Protein AF-A0A9D1IZV3-F1 (afdb_monomer_lite)

Organism: NCBI:txid2840923

Secondary structure (DSSP, 8-state):
--SSS------S---HHHHHHHHHHHHHHHH----BGGGS--SHHHHHHHHHHHHHHHHHHHHHTT---SSHHHHHHHHHHHHHIIIII-BSS--THHHHS---EEEETTEEEE-TT----TTTHHHHHHHHHHHHHHHHHHHHHHHHHHHHH-HHHHHHHHHHHHHHHHHHHHHHHHHHHHHH-

Sequence (185 aa):
MTELLRCERLGSGIDAGQVEELVKAAISYGAQKPERAWHSGGRWPGLYVLCLLLGGACLVWGLLSEHIGTFSPVLYLLSCIFGAYFVFFAPLRLPDYYDQNRISSFSDGPIRLNLAGLAINNSNWPYMVRAARAWTCAAMALPPLLEQLLSRLSPSLWQSAEPVFFAAAVLSLFVAMYVSGKRHG

Structure (mmCIF, N/CA/C/O backbone):
data_AF-A0A9D1IZV3-F1
#
_entry.id   AF-A0A9D1IZV3-F1
#
loop_
_atom_site.group_PDB
_atom_site.id
_atom_site.type_symbol
_atom_site.label_atom_id
_atom_site.label_alt_id
_atom_site.label_comp_id
_atom_site.label_asym_id
_atom_site.label_entity_id
_atom_site.label_seq_id
_atom_site.pdbx_PDB_ins_code
_atom_site.Cartn_x
_atom_site.Cartn_y
_atom_site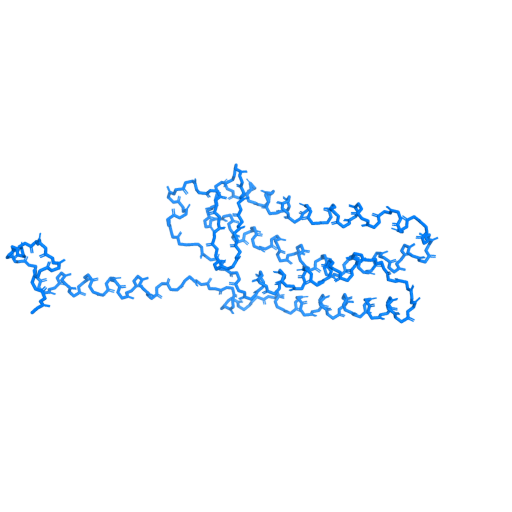.Cartn_z
_atom_site.occupancy
_atom_site.B_iso_or_equiv
_atom_site.auth_seq_id
_atom_site.auth_comp_id
_atom_site.auth_asym_id
_atom_site.auth_atom_id
_atom_site.pdbx_PDB_model_num
ATOM 1 N N . MET A 1 1 ? -15.671 -34.263 42.431 1.00 43.66 1 MET A N 1
ATOM 2 C CA . MET A 1 1 ? -14.337 -33.701 42.114 1.00 43.66 1 MET A CA 1
ATOM 3 C C . MET A 1 1 ? -14.499 -32.409 41.302 1.00 43.66 1 MET A C 1
ATOM 5 O O . MET A 1 1 ? -14.001 -32.295 40.195 1.00 43.66 1 MET A O 1
ATOM 9 N N . THR A 1 2 ? -15.254 -31.448 41.836 1.00 45.91 2 THR A N 1
ATOM 10 C CA . THR A 1 2 ? -15.572 -30.156 41.186 1.00 45.91 2 THR A CA 1
ATOM 11 C C . THR A 1 2 ? -15.626 -29.004 42.199 1.00 45.91 2 THR A C 1
ATOM 13 O O . THR A 1 2 ? -15.665 -27.847 41.801 1.00 45.91 2 THR A O 1
ATOM 16 N N . GLU A 1 3 ? -15.549 -29.301 43.501 1.00 50.69 3 GLU A N 1
ATOM 17 C CA . GLU A 1 3 ? -15.596 -28.314 44.590 1.00 50.69 3 GLU A CA 1
ATOM 18 C C . GLU A 1 3 ? -14.230 -27.687 44.920 1.00 50.69 3 GLU A C 1
ATOM 20 O O . GLU A 1 3 ? -14.175 -26.619 45.512 1.00 50.69 3 GLU A O 1
ATOM 25 N N . LEU A 1 4 ? -13.115 -28.297 44.500 1.00 44.22 4 LEU A N 1
ATOM 26 C CA . LEU A 1 4 ? -11.760 -27.826 44.836 1.00 44.22 4 LEU A CA 1
ATOM 27 C C . LEU A 1 4 ? -11.189 -26.764 43.878 1.00 44.22 4 LEU A C 1
ATOM 29 O O . LEU A 1 4 ? -10.121 -26.227 44.147 1.00 44.22 4 LEU A O 1
ATOM 33 N N . LEU A 1 5 ? -11.866 -26.454 42.765 1.00 50.41 5 LEU A N 1
ATOM 34 C CA . LEU A 1 5 ? -11.380 -25.470 41.779 1.00 50.41 5 LEU A CA 1
ATOM 35 C C . LEU A 1 5 ? -11.969 -24.064 41.951 1.00 50.41 5 LEU A C 1
ATOM 37 O O . LEU A 1 5 ? -11.494 -23.122 41.324 1.00 50.41 5 LEU A O 1
ATOM 41 N N . ARG A 1 6 ? -12.988 -23.899 42.794 1.00 50.34 6 ARG A N 1
ATOM 42 C CA . ARG A 1 6 ? -13.578 -22.598 43.112 1.00 50.34 6 ARG A CA 1
ATOM 43 C C . ARG A 1 6 ? -13.688 -22.489 44.621 1.00 50.34 6 ARG A C 1
ATOM 45 O O . ARG A 1 6 ? -14.708 -22.846 45.196 1.00 50.34 6 ARG A O 1
ATOM 52 N N . CYS A 1 7 ? -12.626 -22.004 45.256 1.00 51.09 7 CYS A N 1
ATOM 53 C CA . CYS A 1 7 ? -12.644 -21.564 46.649 1.00 51.09 7 CYS A CA 1
ATOM 54 C C . CYS A 1 7 ? -13.540 -20.322 46.816 1.00 51.09 7 CYS A C 1
ATOM 56 O O . CYS A 1 7 ? -13.063 -19.261 47.198 1.00 51.09 7 CYS A O 1
ATOM 58 N N . GLU A 1 8 ? -14.831 -20.428 46.505 1.00 51.12 8 GLU A N 1
ATOM 59 C CA . GLU A 1 8 ? -15.801 -19.376 46.769 1.00 51.12 8 GLU A CA 1
ATOM 60 C C . GLU A 1 8 ? -17.157 -19.999 47.099 1.00 51.12 8 GLU A C 1
ATOM 62 O O . GLU A 1 8 ? -17.751 -20.757 46.331 1.00 51.12 8 GLU A O 1
ATOM 67 N N . ARG A 1 9 ? -17.616 -19.709 48.315 1.00 45.69 9 ARG A N 1
ATOM 68 C CA . ARG A 1 9 ? -18.892 -20.158 48.856 1.00 45.69 9 ARG A CA 1
ATOM 69 C C . ARG A 1 9 ? -19.978 -19.363 48.135 1.00 45.69 9 ARG A C 1
ATOM 71 O O . ARG A 1 9 ? -20.116 -18.172 48.393 1.00 45.69 9 ARG A O 1
ATOM 78 N N . LEU A 1 10 ? -20.729 -20.007 47.239 1.00 49.84 10 LEU A N 1
ATOM 79 C CA . LEU A 1 10 ? -21.935 -19.432 46.638 1.00 49.84 10 LEU A CA 1
ATOM 80 C C . LEU A 1 10 ? -22.953 -19.169 47.755 1.00 49.84 10 LEU A C 1
ATOM 82 O O . LEU A 1 10 ? -23.732 -20.037 48.149 1.00 49.84 10 LEU A O 1
ATOM 86 N N . GLY A 1 11 ? -22.874 -17.963 48.313 1.00 39.28 11 GLY A N 1
ATOM 87 C CA . GLY A 1 11 ? -23.881 -17.386 49.180 1.00 39.28 11 GLY A CA 1
ATOM 88 C C . GLY A 1 11 ? -25.149 -17.160 48.370 1.00 39.28 11 GLY A C 1
ATOM 89 O O . GLY A 1 11 ? -25.152 -16.389 47.418 1.00 39.28 11 GLY A O 1
ATOM 90 N N . SER A 1 12 ? -26.181 -17.910 48.743 1.00 45.03 12 SER A N 1
ATOM 91 C CA . SER A 1 12 ? -27.611 -17.621 48.610 1.00 45.03 12 SER A CA 1
ATOM 92 C C . SER A 1 12 ? -28.023 -16.442 47.716 1.00 45.03 12 SER A C 1
ATOM 94 O O . SER A 1 12 ? -27.858 -15.284 48.096 1.00 45.03 12 SER A O 1
ATOM 96 N N . GLY A 1 13 ? -28.737 -16.774 46.634 1.00 47.25 13 GLY A N 1
ATOM 97 C CA . GLY A 1 13 ? -29.735 -15.892 46.027 1.00 47.25 13 GLY A CA 1
ATOM 98 C C . GLY A 1 13 ? -29.289 -15.159 44.769 1.00 47.25 13 GLY A C 1
ATOM 99 O O . GLY A 1 13 ? -29.391 -13.940 44.721 1.00 47.25 13 GLY A O 1
ATOM 100 N N . ILE A 1 14 ? -28.847 -15.880 43.736 1.00 47.84 14 ILE A N 1
ATOM 101 C CA . ILE A 1 14 ? -28.907 -15.322 42.381 1.00 47.84 14 ILE A CA 1
ATOM 102 C C . ILE A 1 14 ? -30.262 -15.732 41.808 1.00 47.84 14 ILE A C 1
ATOM 104 O O . ILE A 1 14 ? -30.531 -16.921 41.632 1.00 47.84 14 ILE A O 1
ATOM 108 N N . ASP A 1 15 ? -31.132 -14.743 41.610 1.00 56.47 15 ASP A N 1
ATOM 109 C CA . ASP A 1 15 ? -32.451 -14.912 41.010 1.00 56.47 15 ASP A CA 1
ATOM 110 C C . ASP A 1 15 ? -32.311 -15.554 39.623 1.00 56.47 15 ASP A C 1
ATOM 112 O O . ASP A 1 15 ? -31.440 -15.172 38.835 1.00 56.47 15 ASP A O 1
ATOM 116 N N . ALA A 1 16 ? -33.144 -16.552 39.324 1.00 61.53 16 ALA A N 1
ATOM 117 C CA . ALA A 1 16 ? -33.056 -17.296 38.067 1.00 61.53 16 ALA A CA 1
ATOM 118 C C . ALA A 1 16 ? -33.175 -16.359 36.850 1.00 61.53 16 ALA A C 1
ATOM 120 O O . ALA A 1 16 ? -32.505 -16.587 35.843 1.00 61.53 16 ALA A O 1
ATOM 121 N N . GLY A 1 17 ? -33.931 -15.260 36.985 1.00 62.50 17 GLY A N 1
ATOM 122 C CA . GLY A 1 17 ? -34.037 -14.210 35.975 1.00 62.50 17 GLY A CA 1
ATOM 123 C C . GLY A 1 17 ? -32.721 -13.473 35.719 1.00 62.50 17 GLY A C 1
ATOM 124 O O . GLY A 1 17 ? -32.369 -13.242 34.565 1.00 62.50 17 GLY A O 1
ATOM 125 N N . GLN A 1 18 ? -31.931 -13.183 36.758 1.00 63.41 18 GLN A N 1
ATOM 126 C CA . GLN A 1 18 ? -30.621 -12.539 36.600 1.00 63.41 18 GLN A CA 1
ATOM 127 C C . GLN A 1 18 ? -29.587 -13.460 35.949 1.00 63.41 18 GLN A C 1
ATOM 129 O O . GLN A 1 18 ? -28.777 -12.999 35.146 1.00 63.41 18 GLN A O 1
ATOM 134 N N . VAL A 1 19 ? -29.612 -14.764 36.254 1.00 66.69 19 VAL A N 1
ATOM 135 C CA . VAL A 1 19 ? -28.747 -15.741 35.570 1.00 66.69 19 VAL A CA 1
ATOM 136 C C . VAL A 1 19 ? -29.131 -15.842 34.097 1.00 66.69 19 VAL A C 1
ATOM 138 O O . VAL A 1 19 ? -28.254 -15.892 33.240 1.00 66.69 19 VAL A O 1
ATOM 141 N N . GLU A 1 20 ? -30.424 -15.837 33.786 1.00 69.06 20 GLU A N 1
ATOM 142 C CA . GLU A 1 20 ? -30.912 -15.934 32.413 1.00 69.06 20 GLU A CA 1
ATOM 143 C C . GLU A 1 20 ? -30.625 -14.660 31.604 1.00 69.06 20 GLU A C 1
ATOM 145 O O . GLU A 1 20 ? -30.242 -14.753 30.436 1.00 69.06 20 GLU A O 1
ATOM 150 N N . GLU A 1 21 ? -30.703 -13.480 32.227 1.00 71.31 21 GLU A N 1
ATOM 151 C CA . GLU A 1 21 ? -30.248 -12.217 31.638 1.00 71.31 21 GLU A CA 1
ATOM 152 C C . GLU A 1 21 ? -28.734 -12.183 31.439 1.00 71.31 21 GLU A C 1
ATOM 154 O O . GLU A 1 21 ? -28.285 -11.778 30.372 1.00 71.31 21 GLU A O 1
ATOM 159 N N . LEU A 1 22 ? -27.937 -12.656 32.402 1.00 67.25 22 LEU A N 1
ATOM 160 C CA . LEU A 1 22 ? -26.479 -12.742 32.269 1.00 67.25 22 LEU A CA 1
ATOM 161 C C . LEU A 1 22 ? -26.058 -13.748 31.198 1.00 67.25 22 LEU A C 1
ATOM 163 O O . LEU A 1 22 ? -25.118 -13.489 30.452 1.00 67.25 22 LEU A O 1
ATOM 167 N N . VAL A 1 23 ? -26.760 -14.875 31.078 1.00 69.31 23 VAL A N 1
ATOM 168 C CA . VAL A 1 23 ? -26.527 -15.868 30.025 1.00 69.31 23 VAL A CA 1
ATOM 169 C C . VAL A 1 23 ? -26.967 -15.314 28.672 1.00 69.31 23 VAL A C 1
ATOM 171 O O . VAL A 1 23 ? -26.206 -15.413 27.714 1.00 69.31 23 VAL A O 1
ATOM 174 N N . LYS A 1 24 ? -28.127 -14.650 28.571 1.00 68.62 24 LYS A N 1
ATOM 175 C CA . LYS A 1 24 ? -28.545 -13.953 27.341 1.00 68.62 24 LYS A CA 1
ATOM 176 C C . LYS A 1 24 ? -27.587 -12.835 26.960 1.00 68.62 24 LYS A C 1
ATOM 178 O O . LYS A 1 24 ? -27.292 -12.699 25.779 1.00 68.62 24 LYS A O 1
ATOM 183 N N . ALA A 1 25 ? -27.096 -12.070 27.929 1.00 64.31 25 ALA A N 1
ATOM 184 C CA . ALA A 1 25 ? -26.110 -11.021 27.725 1.00 64.31 25 ALA A CA 1
ATOM 185 C C . ALA A 1 25 ? -24.772 -11.617 27.285 1.00 64.31 25 ALA A C 1
ATOM 187 O O . ALA A 1 25 ? -24.205 -11.149 26.315 1.00 64.31 25 ALA A O 1
ATOM 188 N N . ALA A 1 26 ? -24.289 -12.696 27.903 1.00 64.94 26 ALA A N 1
ATOM 189 C CA . ALA A 1 26 ? -23.054 -13.365 27.494 1.00 64.94 26 ALA A CA 1
ATOM 190 C C . ALA A 1 26 ? -23.170 -14.005 26.099 1.00 64.94 26 ALA A C 1
ATOM 192 O O . ALA A 1 26 ? -22.235 -13.933 25.301 1.00 64.94 26 ALA A O 1
ATOM 193 N N . ILE A 1 27 ? -24.330 -14.585 25.772 1.00 64.44 27 ILE A N 1
ATOM 194 C CA . ILE A 1 27 ? -24.621 -15.142 24.446 1.00 64.44 27 ILE A CA 1
ATOM 195 C C . ILE A 1 27 ? -24.741 -14.022 23.404 1.00 64.44 27 ILE A C 1
ATOM 197 O O . ILE A 1 27 ? -24.204 -14.163 22.308 1.00 64.44 27 ILE A O 1
ATOM 201 N N . SER A 1 28 ? -25.389 -12.898 23.725 1.00 56.31 28 SER A N 1
ATOM 202 C CA . SER A 1 28 ? -25.525 -11.758 22.809 1.00 56.31 28 SER A CA 1
ATOM 203 C C . SER A 1 28 ? -24.202 -11.012 22.613 1.00 56.31 28 SER A C 1
ATOM 205 O O . SER A 1 28 ? -23.884 -10.627 21.489 1.00 56.31 28 SER A O 1
ATOM 207 N N . TYR A 1 29 ? -23.378 -10.910 23.657 1.00 49.97 29 TYR A N 1
ATOM 208 C CA . TYR A 1 29 ? -22.023 -10.359 23.598 1.00 49.97 29 TYR A CA 1
ATOM 209 C C . TYR A 1 29 ? -21.088 -11.262 22.781 1.00 49.97 29 TYR A C 1
ATOM 211 O O . TYR A 1 29 ? -20.304 -10.777 21.971 1.00 49.97 29 TYR A O 1
ATOM 219 N N . GLY A 1 30 ? -21.231 -12.589 22.902 1.00 48.72 30 GLY A N 1
ATOM 220 C CA . GLY A 1 30 ? -20.567 -13.557 22.021 1.00 48.72 30 GLY A CA 1
ATOM 221 C C . GLY A 1 30 ? -21.085 -13.540 20.574 1.00 48.72 30 GLY A C 1
ATOM 222 O O . GLY A 1 30 ? -20.377 -13.966 19.658 1.00 48.72 30 GLY A O 1
ATOM 223 N N . ALA A 1 31 ? -22.301 -13.030 20.351 1.00 44.84 31 ALA A N 1
ATOM 224 C CA . ALA A 1 31 ? -22.939 -12.920 19.040 1.00 44.84 31 ALA A CA 1
ATOM 225 C C . ALA A 1 31 ? -22.676 -11.584 18.325 1.00 44.84 31 ALA A C 1
ATOM 227 O O . ALA A 1 31 ? -22.910 -11.504 17.116 1.00 44.84 31 ALA A O 1
ATOM 228 N N . GLN A 1 32 ? -22.129 -10.568 19.004 1.00 42.00 32 GLN A N 1
ATOM 229 C CA . GLN A 1 32 ? -21.561 -9.375 18.365 1.00 42.00 32 GLN A CA 1
ATOM 230 C C . GLN A 1 32 ? -20.237 -9.733 17.677 1.00 42.00 32 GLN A C 1
ATOM 232 O O . GLN A 1 32 ? -19.145 -9.300 18.041 1.00 42.00 32 GLN A O 1
ATOM 237 N N . LYS A 1 33 ? -20.332 -10.552 16.627 1.00 45.97 33 LYS A N 1
ATOM 238 C CA . LYS A 1 33 ? -19.263 -10.673 15.644 1.00 45.97 33 LYS A CA 1
ATOM 239 C C . LYS A 1 33 ? -19.085 -9.286 15.023 1.00 45.97 33 LYS A C 1
ATOM 241 O O . LYS A 1 33 ? -20.059 -8.768 14.474 1.00 45.97 33 LYS A O 1
ATOM 246 N N . PRO A 1 34 ? -17.889 -8.675 15.103 1.00 51.62 34 PRO A N 1
ATOM 247 C CA . PRO A 1 34 ? -17.652 -7.386 14.471 1.00 51.62 34 PRO A CA 1
ATOM 248 C C . PRO A 1 34 ? -18.017 -7.515 12.993 1.00 51.62 34 PRO A C 1
ATOM 250 O O . PRO A 1 34 ? -17.623 -8.492 12.352 1.00 51.62 34 PRO A O 1
ATOM 253 N N . GLU A 1 35 ? -18.808 -6.577 12.466 1.00 49.62 35 GLU A N 1
ATOM 254 C CA . GLU A 1 35 ? -19.155 -6.536 11.046 1.00 49.62 35 GLU A CA 1
ATOM 255 C C . GLU A 1 35 ? -17.858 -6.520 10.228 1.00 49.62 35 GLU A C 1
ATOM 257 O O . GLU A 1 35 ? -17.126 -5.527 10.147 1.00 49.62 35 GLU A O 1
ATOM 262 N N . ARG A 1 36 ? -17.522 -7.684 9.672 1.00 53.69 36 ARG A N 1
ATOM 263 C CA . ARG A 1 36 ? -16.357 -7.863 8.812 1.00 53.69 36 ARG A CA 1
ATOM 264 C C . ARG A 1 36 ? -16.668 -7.264 7.448 1.00 53.69 36 ARG A C 1
ATOM 266 O O . ARG A 1 36 ? -17.800 -7.357 6.971 1.00 53.69 36 ARG A O 1
ATOM 273 N N . ALA A 1 37 ? -15.647 -6.696 6.803 1.00 54.28 37 ALA A N 1
ATOM 274 C CA . ALA A 1 37 ? -15.750 -6.037 5.500 1.00 54.28 37 ALA A CA 1
ATOM 275 C C . ALA A 1 37 ? -16.531 -6.807 4.431 1.00 54.28 37 ALA A C 1
ATOM 277 O O . ALA A 1 37 ? -17.197 -6.185 3.602 1.00 54.28 37 ALA A O 1
ATOM 278 N N . TRP A 1 38 ? -16.486 -8.138 4.499 1.00 39.69 38 TRP A N 1
ATOM 279 C CA . TRP A 1 38 ? -17.213 -9.061 3.637 1.00 39.69 38 TRP A CA 1
ATOM 280 C C . TRP A 1 38 ? -18.728 -8.801 3.542 1.00 39.69 38 TRP A C 1
ATOM 282 O O . TRP A 1 38 ? -19.304 -8.978 2.473 1.00 39.69 38 TRP A O 1
ATOM 292 N N . HIS A 1 39 ? -19.385 -8.356 4.620 1.00 45.88 39 HIS A N 1
ATOM 293 C CA . HIS A 1 39 ? -20.843 -8.157 4.630 1.00 45.88 39 HIS A CA 1
ATOM 294 C C . HIS A 1 39 ? -21.296 -6.809 4.058 1.00 45.88 39 HIS A C 1
ATOM 296 O O . HIS A 1 39 ? -22.471 -6.641 3.735 1.00 45.88 39 HIS A O 1
ATOM 302 N N . SER A 1 40 ? -20.379 -5.856 3.877 1.00 47.62 40 SER A N 1
ATOM 303 C CA . SER A 1 40 ? -20.690 -4.612 3.179 1.00 47.62 40 SER A CA 1
ATOM 304 C C . SER A 1 40 ? -20.506 -4.841 1.679 1.00 47.62 40 SER A C 1
ATOM 306 O O . SER A 1 40 ? -19.377 -4.999 1.218 1.00 47.62 40 SER A O 1
ATOM 308 N N . GLY A 1 41 ? -21.598 -4.881 0.911 1.00 51.88 41 GLY A N 1
ATOM 309 C CA . GLY A 1 41 ? -21.596 -4.969 -0.557 1.00 51.88 41 GLY A CA 1
ATOM 310 C C . GLY A 1 41 ? -20.948 -3.745 -1.218 1.00 51.88 41 GLY A C 1
ATOM 311 O O . GLY A 1 41 ? -21.617 -2.920 -1.832 1.00 51.88 41 GLY A O 1
ATOM 312 N N . GLY A 1 42 ? -19.642 -3.571 -1.029 1.00 65.38 42 GLY A N 1
ATOM 313 C CA . GLY A 1 42 ? -18.870 -2.432 -1.497 1.00 65.38 42 GLY A CA 1
ATOM 314 C C . GLY A 1 42 ? -18.248 -2.675 -2.868 1.00 65.38 42 GLY A C 1
ATOM 315 O O . GLY A 1 42 ? -17.977 -3.800 -3.259 1.00 65.38 42 GLY A O 1
ATOM 316 N N . ARG A 1 43 ? -17.929 -1.590 -3.579 1.00 79.94 43 ARG A N 1
ATOM 317 C CA . ARG A 1 43 ? -17.225 -1.595 -4.881 1.00 79.94 43 ARG A CA 1
ATOM 318 C C . ARG A 1 43 ? -15.755 -2.061 -4.825 1.00 79.94 43 ARG A C 1
ATOM 320 O O . ARG A 1 43 ? -15.108 -2.207 -5.856 1.00 79.94 43 ARG A O 1
ATOM 327 N N . TRP A 1 44 ? -15.213 -2.259 -3.623 1.00 80.88 44 TRP A N 1
ATOM 328 C CA . TRP A 1 44 ? -13.791 -2.528 -3.386 1.00 80.88 44 TRP A CA 1
ATOM 329 C C . TRP A 1 44 ? -13.296 -3.891 -3.887 1.00 80.88 44 TRP A C 1
ATOM 331 O O . TRP A 1 44 ? -12.227 -3.901 -4.487 1.00 80.88 44 TRP A O 1
ATOM 341 N N . PRO A 1 45 ? -14.024 -5.014 -3.728 1.00 83.31 45 PRO A N 1
ATOM 342 C CA . PRO A 1 45 ? -13.616 -6.296 -4.303 1.00 83.31 45 PRO A CA 1
ATOM 343 C C . PRO A 1 45 ? -13.520 -6.243 -5.829 1.00 83.31 45 PRO A C 1
ATOM 345 O O . PRO A 1 45 ? -12.550 -6.734 -6.394 1.00 83.31 45 PRO A O 1
ATOM 348 N N . GLY A 1 46 ? -14.472 -5.580 -6.496 1.00 84.75 46 GLY A N 1
ATOM 349 C CA . GLY A 1 46 ? -14.434 -5.391 -7.949 1.00 84.75 46 GLY A CA 1
ATOM 350 C C . GLY A 1 46 ? -13.231 -4.559 -8.402 1.00 84.75 46 GLY A C 1
ATOM 351 O O . GLY A 1 46 ? -12.511 -4.963 -9.311 1.00 84.75 46 GLY A O 1
ATOM 352 N N . LEU A 1 47 ? -12.965 -3.433 -7.726 1.00 86.19 47 LEU A N 1
ATOM 353 C CA . LEU A 1 47 ? -11.777 -2.609 -7.989 1.00 86.19 47 LEU A CA 1
ATOM 354 C C . LEU A 1 47 ? -10.474 -3.368 -7.722 1.00 86.19 47 LEU A C 1
ATOM 356 O O . LEU A 1 47 ? -9.538 -3.262 -8.506 1.00 86.19 47 LEU A O 1
ATOM 360 N N . TYR A 1 48 ? -10.421 -4.158 -6.650 1.00 88.00 48 TYR A N 1
ATOM 361 C CA . TYR A 1 48 ? -9.260 -4.973 -6.318 1.00 88.00 48 TYR A CA 1
ATOM 362 C C . TYR A 1 48 ? -8.973 -6.007 -7.408 1.00 88.00 48 TYR A C 1
ATOM 364 O O . TYR A 1 48 ? -7.844 -6.077 -7.877 1.00 88.00 48 TYR A O 1
ATOM 372 N N . VAL A 1 49 ? -9.986 -6.750 -7.871 1.00 88.75 49 VAL A N 1
ATOM 373 C CA . VAL A 1 49 ? -9.826 -7.715 -8.973 1.00 88.75 49 VAL A CA 1
ATOM 374 C C . VAL A 1 49 ? -9.378 -7.013 -10.256 1.00 88.75 49 VAL A C 1
ATOM 376 O O . VAL A 1 49 ? -8.473 -7.498 -10.930 1.00 88.75 49 VAL A O 1
ATOM 379 N N . LEU A 1 50 ? -9.943 -5.845 -10.573 1.00 91.31 50 LEU A N 1
ATOM 380 C CA . LEU A 1 50 ? -9.518 -5.061 -11.734 1.00 91.31 50 LEU A CA 1
ATOM 381 C C . LEU A 1 50 ? -8.041 -4.646 -11.631 1.00 91.31 50 LEU A C 1
ATOM 383 O O . LEU A 1 50 ? -7.275 -4.868 -12.566 1.00 91.31 50 LEU A O 1
ATOM 387 N N . CYS A 1 51 ? -7.621 -4.085 -10.495 1.00 90.31 51 CYS A N 1
ATOM 388 C CA . CYS A 1 51 ? -6.228 -3.704 -10.262 1.00 90.31 51 CYS A CA 1
ATOM 389 C C . CYS A 1 51 ? -5.290 -4.920 -10.257 1.00 90.31 51 CYS A C 1
ATOM 391 O O . CYS A 1 51 ? -4.157 -4.809 -10.723 1.00 90.31 51 CYS A O 1
ATOM 393 N N . LEU A 1 52 ? -5.753 -6.072 -9.760 1.00 91.19 52 LEU A N 1
ATOM 394 C CA . LEU A 1 52 ? -4.991 -7.319 -9.725 1.00 91.19 52 LEU A CA 1
ATOM 395 C C . LEU A 1 52 ? -4.691 -7.777 -11.151 1.00 91.19 52 LEU A C 1
ATOM 397 O O . LEU A 1 52 ? -3.532 -8.021 -11.480 1.00 91.19 52 LEU A O 1
ATOM 401 N N . LEU A 1 53 ? -5.715 -7.821 -12.006 1.00 92.50 53 LEU A N 1
ATOM 402 C CA . LEU A 1 53 ? -5.572 -8.199 -13.411 1.00 92.50 53 LEU A CA 1
ATOM 403 C C . LEU A 1 53 ? -4.697 -7.206 -14.180 1.00 92.50 53 LEU A C 1
ATOM 405 O O . LEU A 1 53 ? -3.821 -7.632 -14.925 1.00 92.50 53 LEU A O 1
ATOM 409 N N . LEU A 1 54 ? -4.885 -5.898 -13.976 1.00 91.94 54 LEU A N 1
ATOM 410 C CA . LEU A 1 54 ? -4.087 -4.866 -14.646 1.00 91.94 54 LEU A CA 1
ATOM 411 C C . LEU A 1 54 ? -2.606 -4.935 -14.254 1.00 91.94 54 LEU A C 1
ATOM 413 O O . LEU A 1 54 ? -1.742 -4.983 -15.128 1.00 91.94 54 LEU A O 1
ATOM 417 N N . GLY A 1 55 ? -2.305 -4.970 -12.954 1.00 88.75 55 GLY A N 1
ATOM 418 C CA . GLY A 1 55 ? -0.926 -5.064 -12.476 1.00 88.75 55 GLY A CA 1
ATOM 419 C C . GLY A 1 55 ? -0.272 -6.396 -12.844 1.00 88.75 55 GLY A C 1
ATOM 420 O O . GLY A 1 55 ? 0.881 -6.420 -13.267 1.00 88.75 55 GLY A O 1
ATOM 421 N N . GLY A 1 56 ? -1.035 -7.491 -12.778 1.00 89.06 56 GLY A N 1
ATOM 422 C CA . GLY A 1 56 ? -0.576 -8.822 -13.171 1.00 89.06 56 GLY A CA 1
ATOM 423 C C . GLY A 1 56 ? -0.258 -8.898 -14.662 1.00 89.06 56 GLY A C 1
ATOM 424 O O . GLY A 1 56 ? 0.804 -9.386 -15.035 1.00 89.06 56 GLY A O 1
ATOM 425 N N . ALA A 1 57 ? -1.117 -8.340 -15.517 1.00 90.50 57 ALA A N 1
ATOM 426 C CA . ALA A 1 57 ? -0.859 -8.248 -16.951 1.00 90.50 57 ALA A CA 1
ATOM 427 C C . ALA A 1 57 ? 0.401 -7.420 -17.252 1.00 90.50 57 ALA A C 1
ATOM 429 O O . ALA A 1 57 ? 1.208 -7.824 -18.086 1.00 90.50 57 ALA A O 1
ATOM 430 N N . CYS A 1 58 ? 0.613 -6.305 -16.542 1.00 88.81 58 CYS A N 1
ATOM 431 C CA . CYS A 1 58 ? 1.818 -5.486 -16.700 1.00 88.81 58 CYS A CA 1
ATOM 432 C C . CYS A 1 58 ? 3.091 -6.224 -16.265 1.00 88.81 58 CYS A C 1
ATOM 434 O O . CYS A 1 58 ? 4.118 -6.101 -16.934 1.00 88.81 58 CYS A O 1
ATOM 436 N N . LEU A 1 59 ? 3.028 -7.014 -15.189 1.00 88.38 59 LEU A N 1
ATOM 437 C CA . LEU A 1 59 ? 4.145 -7.855 -14.759 1.00 88.38 59 LEU A CA 1
ATOM 438 C C . LEU A 1 59 ? 4.441 -8.978 -15.748 1.00 88.38 59 LEU A C 1
ATOM 440 O O . LEU A 1 59 ? 5.598 -9.178 -16.099 1.00 88.38 59 LEU A O 1
ATOM 444 N N . VAL A 1 60 ? 3.416 -9.686 -16.230 1.00 89.56 60 VAL A N 1
ATOM 445 C CA . VAL A 1 60 ? 3.579 -10.738 -17.248 1.00 89.56 60 VAL A CA 1
ATOM 446 C C . VAL A 1 60 ? 4.188 -10.153 -18.518 1.00 89.56 60 VAL A C 1
ATOM 448 O O . VAL A 1 60 ? 5.112 -10.731 -19.081 1.00 89.56 60 VAL A O 1
ATOM 451 N N . TRP A 1 61 ? 3.734 -8.972 -18.938 1.00 87.81 61 TRP A N 1
ATOM 452 C CA . TRP A 1 61 ? 4.330 -8.270 -20.069 1.00 87.81 61 TRP A CA 1
ATOM 453 C C . TRP A 1 61 ? 5.803 -7.911 -19.822 1.00 87.81 61 TRP A C 1
ATOM 455 O O . TRP A 1 61 ? 6.634 -8.062 -20.715 1.00 87.81 61 TRP A O 1
ATOM 465 N N . GLY A 1 62 ? 6.140 -7.458 -18.611 1.00 85.69 62 GLY A N 1
ATOM 466 C CA . GLY A 1 62 ? 7.514 -7.128 -18.212 1.00 85.69 62 GLY A CA 1
ATOM 467 C C . GLY A 1 62 ? 8.426 -8.349 -18.197 1.00 85.69 62 GLY A C 1
ATOM 468 O O . GLY A 1 62 ? 9.544 -8.273 -18.696 1.00 85.69 62 GLY A O 1
ATOM 469 N N . LEU A 1 63 ? 7.913 -9.486 -17.719 1.00 86.06 63 LEU A N 1
ATOM 470 C CA . LEU A 1 63 ? 8.585 -10.787 -17.752 1.00 86.06 63 LEU A CA 1
ATOM 471 C C . LEU A 1 63 ? 8.870 -11.240 -19.186 1.00 86.06 63 LEU A C 1
ATOM 473 O O . LEU A 1 63 ? 9.992 -11.632 -19.484 1.00 86.06 63 LEU A O 1
ATOM 477 N N . LEU A 1 64 ? 7.880 -11.153 -20.080 1.00 86.81 64 LEU A N 1
ATOM 478 C CA . LEU A 1 64 ? 8.041 -11.521 -21.492 1.00 86.81 64 LEU A CA 1
ATOM 479 C C . LEU A 1 64 ? 8.999 -10.592 -22.247 1.00 86.81 64 LEU A C 1
ATOM 481 O O . LEU A 1 64 ? 9.619 -11.014 -23.217 1.00 86.81 64 LEU A O 1
ATOM 485 N N . SER A 1 65 ? 9.099 -9.334 -21.818 1.00 82.94 65 SER A N 1
ATOM 486 C CA . SER A 1 65 ? 9.970 -8.327 -22.433 1.00 82.94 65 SER A CA 1
ATOM 487 C C . SER A 1 65 ? 11.361 -8.257 -21.789 1.00 82.94 65 SER A C 1
ATOM 489 O O . SER A 1 65 ? 12.126 -7.371 -22.145 1.00 82.94 65 SER A O 1
ATOM 491 N N . GLU A 1 66 ? 11.668 -9.122 -20.811 1.00 78.75 66 GLU A N 1
ATOM 492 C CA . GLU A 1 66 ? 12.908 -9.103 -20.006 1.00 78.75 66 GLU A CA 1
ATOM 493 C C . GLU A 1 66 ? 13.211 -7.747 -19.327 1.00 78.75 66 GLU A C 1
ATOM 495 O O . GLU A 1 66 ? 14.341 -7.431 -18.957 1.00 78.75 66 GLU A O 1
ATOM 500 N N . HIS A 1 67 ? 12.176 -6.935 -19.116 1.00 74.00 67 HIS A N 1
ATOM 501 C CA . HIS A 1 67 ? 12.252 -5.603 -18.518 1.00 74.00 67 HIS A CA 1
ATOM 502 C C . HIS A 1 67 ? 11.505 -5.576 -17.187 1.00 74.00 67 HIS A C 1
ATOM 504 O O . HIS A 1 67 ? 10.623 -4.746 -16.968 1.00 74.00 67 HIS A O 1
ATOM 510 N N . ILE A 1 68 ? 11.838 -6.521 -16.308 1.00 79.62 68 ILE A N 1
ATOM 511 C CA . ILE A 1 68 ? 11.292 -6.588 -14.956 1.00 79.62 68 ILE A CA 1
ATOM 512 C C . ILE A 1 68 ? 12.360 -6.215 -13.929 1.00 79.62 68 ILE A C 1
ATOM 514 O O . ILE A 1 68 ? 13.472 -6.741 -13.933 1.00 79.62 68 ILE A O 1
ATOM 518 N N . GLY A 1 69 ? 12.013 -5.284 -13.055 1.00 80.06 69 GLY A N 1
ATOM 519 C CA . GLY A 1 69 ? 12.804 -4.887 -11.907 1.00 80.06 69 GLY A CA 1
ATOM 520 C C . GLY A 1 69 ? 12.793 -5.955 -10.822 1.00 80.06 69 GLY A C 1
ATOM 521 O O . GLY A 1 69 ? 11.917 -6.822 -10.755 1.00 80.06 69 GLY A O 1
ATOM 522 N N . THR A 1 70 ? 13.791 -5.900 -9.949 1.00 86.25 70 THR A N 1
ATOM 523 C CA . THR A 1 70 ? 13.995 -6.919 -8.910 1.00 86.25 70 THR A CA 1
ATOM 524 C C . THR A 1 70 ? 12.924 -6.848 -7.814 1.00 86.25 70 THR A C 1
ATOM 526 O O . THR A 1 70 ? 12.476 -7.869 -7.293 1.00 86.25 70 THR A O 1
ATOM 529 N N . PHE A 1 71 ? 12.488 -5.640 -7.462 1.00 86.56 71 PHE A N 1
ATOM 530 C CA . PHE A 1 71 ? 11.539 -5.350 -6.387 1.00 86.56 71 PHE A CA 1
ATOM 531 C C . PHE A 1 71 ? 10.097 -5.199 -6.875 1.00 86.56 71 PHE A C 1
ATOM 533 O O . PHE A 1 71 ? 9.171 -5.340 -6.074 1.00 86.56 71 PHE A O 1
ATOM 540 N N . SER A 1 72 ? 9.884 -4.959 -8.168 1.00 86.00 72 SER A N 1
ATOM 541 C CA . SER A 1 72 ? 8.550 -4.883 -8.780 1.00 86.00 72 SER A CA 1
ATOM 542 C C . SER A 1 72 ? 7.631 -6.085 -8.470 1.00 86.00 72 SER A C 1
ATOM 544 O O . SER A 1 72 ? 6.543 -5.874 -7.913 1.00 86.00 72 SER A O 1
ATOM 546 N N . PRO A 1 73 ? 8.040 -7.357 -8.691 1.00 88.00 73 PRO A N 1
ATOM 547 C CA . PRO A 1 73 ? 7.199 -8.510 -8.357 1.00 88.00 73 PRO A CA 1
ATOM 548 C C . PRO A 1 73 ? 6.972 -8.650 -6.846 1.00 88.00 73 PRO A C 1
ATOM 550 O O . PRO A 1 73 ? 5.896 -9.072 -6.417 1.00 88.00 73 PRO A O 1
ATOM 553 N N . VAL A 1 74 ? 7.952 -8.255 -6.027 1.00 91.00 74 VAL A N 1
ATOM 554 C CA . VAL A 1 74 ? 7.843 -8.278 -4.561 1.00 91.00 74 VAL A CA 1
ATOM 555 C C . VAL A 1 74 ? 6.783 -7.285 -4.093 1.00 91.00 74 VAL A C 1
ATOM 557 O O . VAL A 1 74 ? 5.911 -7.649 -3.305 1.00 91.00 74 VAL A O 1
ATOM 560 N N . LEU A 1 75 ? 6.814 -6.050 -4.600 1.00 89.75 75 LEU A N 1
ATOM 561 C CA . LEU A 1 75 ? 5.839 -5.014 -4.260 1.00 89.75 75 LEU A CA 1
ATOM 562 C C . LEU A 1 75 ? 4.427 -5.407 -4.690 1.00 89.75 75 LEU A C 1
ATOM 564 O O . LEU A 1 75 ? 3.473 -5.187 -3.940 1.00 89.75 75 LEU A O 1
ATOM 568 N N . TYR A 1 76 ? 4.293 -6.015 -5.868 1.00 90.38 76 TYR A N 1
ATOM 569 C CA . TYR A 1 76 ? 3.016 -6.515 -6.363 1.00 90.38 76 TYR A CA 1
ATOM 570 C C . TYR A 1 76 ? 2.467 -7.640 -5.483 1.00 90.38 76 TYR A C 1
ATOM 572 O O . TYR A 1 76 ? 1.317 -7.568 -5.052 1.00 90.38 76 TYR A O 1
ATOM 580 N N . LEU A 1 77 ? 3.286 -8.644 -5.147 1.00 91.25 77 LEU A N 1
ATOM 581 C CA . LEU A 1 77 ? 2.873 -9.743 -4.273 1.00 91.25 77 LEU A CA 1
ATOM 582 C C . LEU A 1 77 ? 2.472 -9.225 -2.885 1.00 91.25 77 LEU A C 1
ATOM 584 O O . LEU A 1 77 ? 1.430 -9.610 -2.352 1.00 91.25 77 LEU A O 1
ATOM 588 N N . LEU A 1 78 ? 3.263 -8.307 -2.326 1.00 90.19 78 LEU A N 1
ATOM 589 C CA . LEU A 1 78 ? 2.977 -7.656 -1.052 1.00 90.19 78 LEU A CA 1
ATOM 590 C C . LEU A 1 78 ? 1.628 -6.926 -1.107 1.00 90.19 78 LEU A C 1
ATOM 592 O O . LEU A 1 78 ? 0.771 -7.128 -0.247 1.00 90.19 78 LEU A O 1
ATOM 596 N N . SER A 1 79 ? 1.405 -6.138 -2.160 1.00 89.06 79 SER A N 1
ATOM 597 C CA . SER A 1 79 ? 0.155 -5.406 -2.395 1.00 89.06 79 SER A CA 1
ATOM 598 C C . SER A 1 79 ? -1.034 -6.342 -2.604 1.00 89.06 79 SER A C 1
ATOM 600 O O . SER A 1 79 ? -2.129 -6.046 -2.131 1.00 89.06 79 SER A O 1
ATOM 602 N N . CYS A 1 80 ? -0.828 -7.498 -3.238 1.00 89.88 80 CYS A N 1
ATOM 603 C CA . CYS A 1 80 ? -1.841 -8.533 -3.392 1.00 89.88 80 CYS A CA 1
ATOM 604 C C . CYS A 1 80 ? -2.249 -9.106 -2.028 1.00 89.88 80 CYS A C 1
ATOM 606 O O . CYS A 1 80 ? -3.437 -9.111 -1.710 1.00 89.88 80 CYS A O 1
ATOM 608 N N . ILE A 1 81 ? -1.285 -9.530 -1.203 1.00 88.44 81 ILE A N 1
ATOM 609 C CA . ILE A 1 81 ? -1.540 -10.127 0.118 1.00 88.44 81 ILE A CA 1
ATOM 610 C C . ILE A 1 81 ? -2.207 -9.112 1.055 1.00 88.44 81 ILE A C 1
ATOM 612 O O . ILE A 1 81 ? -3.269 -9.389 1.619 1.00 88.44 81 ILE A O 1
ATOM 616 N N . PHE A 1 82 ? -1.628 -7.914 1.195 1.00 85.69 82 PHE A N 1
ATOM 617 C CA . PHE A 1 82 ? -2.207 -6.868 2.042 1.00 85.69 82 PHE A CA 1
ATOM 618 C C . PHE A 1 82 ? -3.544 -6.368 1.495 1.00 85.69 82 PHE A C 1
ATOM 620 O O . PHE A 1 82 ? -4.477 -6.158 2.266 1.00 85.69 82 PHE A O 1
ATOM 627 N N . GLY A 1 83 ? -3.679 -6.208 0.179 1.00 86.00 83 GLY A N 1
ATOM 628 C CA . GLY A 1 83 ? -4.931 -5.798 -0.450 1.00 86.00 83 GLY A CA 1
ATOM 629 C C . GLY A 1 83 ? -6.045 -6.815 -0.218 1.00 86.00 83 GLY A C 1
ATOM 630 O O . GLY A 1 83 ? -7.132 -6.427 0.203 1.00 86.00 83 GLY A O 1
ATOM 631 N N . ALA A 1 84 ? -5.766 -8.114 -0.372 1.00 85.94 84 ALA A N 1
ATOM 632 C CA . ALA A 1 84 ? -6.721 -9.174 -0.057 1.00 85.94 84 ALA A CA 1
ATOM 633 C C . ALA A 1 84 ? -7.148 -9.116 1.416 1.00 85.94 84 ALA A C 1
ATOM 635 O O . ALA A 1 84 ? -8.340 -9.185 1.723 1.00 85.94 84 ALA A O 1
ATOM 636 N N . TYR A 1 85 ? -6.193 -8.909 2.328 1.00 83.25 85 TYR A N 1
ATOM 637 C CA . TYR A 1 85 ? -6.497 -8.726 3.743 1.00 83.25 85 TYR A CA 1
ATOM 638 C C . TYR A 1 85 ? -7.421 -7.521 3.977 1.00 83.25 85 TYR A C 1
ATOM 640 O O . TYR A 1 85 ? -8.490 -7.670 4.565 1.00 83.25 85 TYR A O 1
ATOM 648 N N . PHE A 1 86 ? -7.067 -6.332 3.481 1.00 81.38 86 PHE A N 1
ATOM 649 C CA . PHE A 1 86 ? -7.845 -5.114 3.727 1.00 81.38 86 PHE A CA 1
ATOM 650 C C . PHE A 1 86 ? -9.214 -5.105 3.039 1.00 81.38 86 PHE A C 1
ATOM 652 O O . PHE A 1 86 ? -10.154 -4.481 3.544 1.00 81.38 86 PHE A O 1
ATOM 659 N N . VAL A 1 87 ? -9.345 -5.766 1.890 1.00 79.12 87 VAL A N 1
ATOM 660 C CA . VAL A 1 87 ? -10.592 -5.826 1.120 1.00 79.12 87 VAL A CA 1
ATOM 661 C C . VAL A 1 87 ? -11.546 -6.879 1.684 1.00 79.12 87 VAL A C 1
ATOM 663 O O . VAL A 1 87 ? -12.723 -6.566 1.854 1.00 79.12 87 VAL A O 1
ATOM 666 N N . PHE A 1 88 ? -11.060 -8.081 2.015 1.00 74.44 88 PHE A N 1
ATOM 667 C CA . PHE A 1 88 ? -11.919 -9.206 2.407 1.00 74.44 88 PHE A CA 1
ATOM 668 C C . PHE A 1 88 ? -11.972 -9.461 3.917 1.00 74.44 88 PHE A C 1
ATOM 670 O O . PHE A 1 88 ? -13.046 -9.743 4.449 1.00 74.44 88 PHE A O 1
ATOM 677 N N . PHE A 1 89 ? -10.837 -9.360 4.613 1.00 68.94 89 PHE A N 1
ATOM 678 C CA . PHE A 1 89 ? -10.703 -9.810 6.003 1.00 68.94 89 PHE A CA 1
ATOM 679 C C . PHE A 1 89 ? -10.741 -8.685 7.037 1.00 68.94 89 PHE A C 1
ATOM 681 O O . PHE A 1 89 ? -11.147 -8.941 8.168 1.00 68.94 89 PHE A O 1
ATOM 688 N N . ALA A 1 90 ? -10.364 -7.455 6.671 1.00 68.75 90 ALA A N 1
ATOM 689 C CA . ALA A 1 90 ? -10.266 -6.369 7.638 1.00 68.75 90 ALA A CA 1
ATOM 690 C C . ALA A 1 90 ? -11.613 -6.097 8.342 1.00 68.75 90 ALA A C 1
ATOM 692 O O . ALA A 1 90 ? -12.654 -5.975 7.680 1.00 68.75 90 ALA A O 1
ATOM 693 N N . PRO A 1 91 ? -11.611 -5.966 9.678 1.00 63.44 91 PRO A N 1
ATOM 694 C CA . PRO A 1 91 ? -12.800 -5.630 10.439 1.00 63.44 91 PRO A CA 1
ATOM 695 C C . PRO A 1 91 ? -13.165 -4.187 10.109 1.00 63.44 91 PRO A C 1
ATOM 697 O O . PRO A 1 91 ? -12.291 -3.326 10.063 1.00 63.44 91 PRO A O 1
ATOM 700 N N . LEU A 1 92 ? -14.439 -3.899 9.837 1.00 59.97 92 LEU A N 1
ATOM 701 C CA . LEU A 1 92 ? -14.875 -2.518 9.595 1.00 59.97 92 LEU A CA 1
ATOM 702 C C . LEU A 1 92 ? -15.207 -1.785 10.890 1.00 59.97 92 LEU A C 1
ATOM 704 O O . LEU A 1 92 ? -15.132 -0.559 10.921 1.00 59.97 92 LEU A O 1
ATOM 708 N N . ARG A 1 93 ? -15.547 -2.532 11.941 1.00 53.31 93 ARG A N 1
ATOM 709 C CA . ARG A 1 93 ? -15.909 -2.007 13.252 1.00 53.31 93 ARG A CA 1
ATOM 710 C C . ARG A 1 93 ? -15.002 -2.612 14.317 1.00 53.31 93 ARG A C 1
ATOM 712 O O . ARG A 1 93 ? -14.889 -3.835 14.407 1.00 53.31 93 ARG A O 1
ATOM 719 N N . LEU A 1 94 ? -14.345 -1.751 15.085 1.00 63.41 94 LEU A N 1
ATOM 720 C CA . LEU A 1 94 ? -13.576 -2.154 16.263 1.00 63.41 94 LEU A CA 1
ATOM 721 C C . LEU A 1 94 ? -14.537 -2.412 17.434 1.00 63.41 94 LEU A C 1
ATOM 723 O O . LEU A 1 94 ? -15.606 -1.799 17.468 1.00 63.41 94 LEU A O 1
ATOM 727 N N . PRO A 1 95 ? -14.192 -3.286 18.395 1.00 60.81 95 PRO A N 1
ATOM 728 C CA . PRO A 1 95 ? -14.955 -3.394 19.635 1.00 60.81 95 PRO A CA 1
ATOM 729 C C . PRO A 1 95 ? -14.984 -2.054 20.389 1.00 60.81 95 PRO A C 1
ATOM 731 O O . PRO A 1 95 ? -13.984 -1.333 20.399 1.00 60.81 95 PRO A O 1
ATOM 734 N N . ASP A 1 96 ? -16.092 -1.753 21.073 1.00 61.69 96 ASP A N 1
ATOM 735 C CA . ASP A 1 96 ? -16.358 -0.440 21.693 1.00 61.69 96 ASP A CA 1
ATOM 736 C C . ASP A 1 96 ? -15.312 -0.016 22.758 1.00 61.69 96 ASP A C 1
ATOM 738 O O . ASP A 1 96 ? -15.229 1.155 23.126 1.00 61.69 96 ASP A O 1
ATOM 742 N N . TYR A 1 97 ? -14.450 -0.933 23.229 1.00 58.41 97 TYR A N 1
ATOM 743 C CA . TYR A 1 97 ? -13.348 -0.608 24.146 1.00 58.41 97 TYR A CA 1
ATOM 744 C C . TYR A 1 97 ? -12.284 0.318 23.529 1.00 58.41 97 TYR A C 1
ATOM 746 O O . TYR A 1 97 ? -11.593 1.016 24.276 1.00 58.41 97 TYR A O 1
ATOM 754 N N . TYR A 1 98 ? -12.138 0.325 22.197 1.00 59.03 98 TYR A N 1
ATOM 755 C CA . TYR A 1 98 ? -11.212 1.217 21.486 1.00 59.03 98 TYR A CA 1
ATOM 756 C C . TYR A 1 98 ? -11.660 2.683 21.537 1.00 59.03 98 TYR A C 1
ATOM 758 O O . TYR A 1 98 ? -10.819 3.571 21.509 1.00 59.03 98 TYR A O 1
ATOM 766 N N . ASP A 1 99 ? -12.962 2.946 21.682 1.00 60.97 99 ASP A N 1
ATOM 767 C CA . ASP A 1 99 ? -13.480 4.314 21.809 1.00 60.97 99 ASP A CA 1
ATOM 768 C C . ASP A 1 99 ? -13.285 4.873 23.227 1.00 60.97 99 ASP A C 1
ATOM 770 O O . ASP A 1 99 ? -13.178 6.084 23.419 1.00 60.97 99 ASP A O 1
ATOM 774 N N . GLN A 1 100 ? -13.212 3.993 24.230 1.00 56.38 100 GLN A N 1
ATOM 775 C CA . GLN A 1 100 ? -13.086 4.373 25.641 1.00 56.38 100 GLN A CA 1
ATOM 776 C C . GLN A 1 100 ? -11.626 4.522 26.097 1.00 56.38 100 GLN A C 1
ATOM 778 O O . GLN A 1 100 ? -11.355 5.259 27.043 1.00 56.38 100 GLN A O 1
ATOM 783 N N . ASN A 1 101 ? -10.676 3.856 25.430 1.00 58.59 101 ASN A N 1
ATOM 784 C CA . ASN A 1 101 ? -9.259 3.867 25.796 1.00 58.59 101 ASN A CA 1
ATOM 785 C C . ASN A 1 101 ? -8.378 4.310 24.625 1.00 58.59 101 ASN A C 1
ATOM 787 O O . ASN A 1 101 ? -8.491 3.792 23.519 1.00 58.59 101 ASN A O 1
ATOM 791 N N . ARG A 1 102 ? -7.419 5.213 24.881 1.00 58.28 102 ARG A N 1
ATOM 792 C CA . ARG A 1 102 ? -6.441 5.667 23.874 1.00 58.28 102 ARG A CA 1
ATOM 793 C C . ARG A 1 102 ? -5.416 4.575 23.567 1.00 58.28 102 ARG A C 1
ATOM 795 O O . ARG A 1 102 ? -4.304 4.588 24.091 1.00 58.28 102 ARG A O 1
ATOM 802 N N . ILE A 1 103 ? -5.791 3.632 22.711 1.00 63.75 103 ILE A N 1
ATOM 803 C CA . ILE A 1 103 ? -4.936 2.523 22.292 1.00 63.75 103 ILE A CA 1
ATOM 804 C C . ILE A 1 103 ? -4.362 2.835 20.903 1.00 63.75 103 ILE A C 1
ATOM 806 O O . ILE A 1 103 ? -5.098 3.027 19.938 1.00 63.75 103 ILE A O 1
ATOM 810 N N . SER A 1 104 ? -3.032 2.870 20.800 1.00 63.59 104 SER A N 1
ATOM 811 C CA . SER A 1 104 ? -2.290 3.060 19.539 1.00 63.59 104 SER A CA 1
ATOM 812 C C . SER A 1 104 ? -1.919 1.752 18.830 1.00 63.59 104 SER A C 1
ATOM 814 O O . SER A 1 104 ? -1.356 1.757 17.734 1.00 63.59 104 SER A O 1
ATOM 816 N N . SER A 1 105 ? -2.221 0.620 19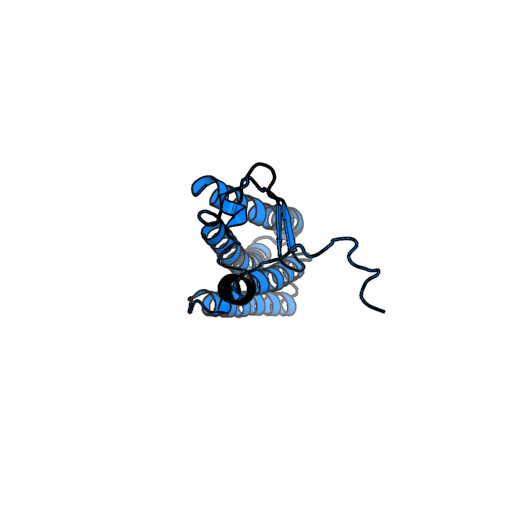.466 1.00 60.03 105 SER A N 1
ATOM 817 C CA . SER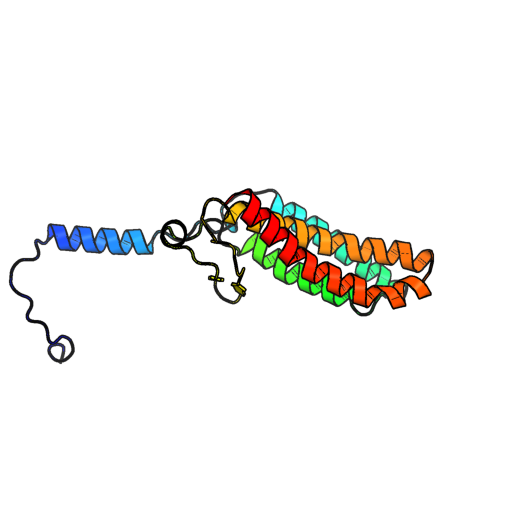 A 1 105 ? -1.929 -0.731 18.995 1.00 60.03 105 SER A CA 1
ATOM 818 C C . SER A 1 105 ? -3.204 -1.414 18.503 1.00 60.03 105 SER A C 1
ATOM 820 O O . SER A 1 105 ? -4.136 -1.670 19.270 1.00 60.03 105 SER A O 1
ATOM 822 N N . PHE A 1 106 ? -3.236 -1.746 17.218 1.00 63.19 106 PHE A N 1
ATOM 823 C CA . PHE A 1 106 ? -4.255 -2.609 16.644 1.00 63.19 106 PHE A CA 1
ATOM 824 C C . PHE A 1 106 ? -3.666 -3.992 16.374 1.00 63.19 106 PHE A C 1
ATOM 826 O O . PHE A 1 106 ? -2.647 -4.133 15.698 1.00 63.19 106 PHE A O 1
ATOM 833 N N . SER A 1 107 ? -4.308 -5.021 16.918 1.00 57.09 107 SER A N 1
ATOM 834 C CA . SER A 1 107 ? -3.943 -6.418 16.690 1.00 57.09 107 SER A CA 1
ATOM 835 C C . SER A 1 107 ? -5.187 -7.169 16.241 1.00 57.09 107 SER A C 1
ATOM 837 O O . SER A 1 107 ? -6.116 -7.320 17.028 1.00 57.09 107 SER A O 1
ATOM 839 N N . ASP A 1 108 ? -5.198 -7.638 14.996 1.00 60.56 108 ASP A N 1
ATOM 840 C CA . ASP A 1 108 ? -6.260 -8.504 14.488 1.00 60.56 108 ASP A CA 1
ATOM 841 C C . ASP A 1 108 ? -5.657 -9.691 13.736 1.00 60.56 108 ASP A C 1
ATOM 843 O O . ASP A 1 108 ? -4.982 -9.551 12.712 1.00 60.56 108 ASP A O 1
ATOM 847 N N . GLY A 1 109 ? -5.841 -10.872 14.328 1.00 63.84 109 GLY A N 1
ATOM 848 C CA . GLY A 1 109 ? -5.272 -12.133 13.869 1.00 63.84 109 GLY A CA 1
ATOM 849 C C . GLY A 1 109 ? -3.755 -12.053 13.606 1.00 63.84 109 GLY A C 1
ATOM 850 O O . GLY A 1 109 ? -2.985 -11.870 14.552 1.00 63.84 109 GLY A O 1
ATOM 851 N N . PRO A 1 110 ? -3.297 -12.231 12.349 1.00 63.88 110 PRO A N 1
ATOM 852 C CA . PRO A 1 110 ? -1.876 -12.276 12.004 1.00 63.88 110 PRO A CA 1
ATOM 853 C C . PRO A 1 110 ? -1.211 -10.895 11.882 1.00 63.88 110 PRO A C 1
ATOM 855 O O . PRO A 1 110 ? 0.017 -10.823 11.845 1.00 63.88 110 PRO A O 1
ATOM 858 N N . ILE A 1 111 ? -1.982 -9.803 11.809 1.00 65.56 111 ILE A N 1
ATOM 859 C CA . ILE A 1 111 ? -1.443 -8.459 11.576 1.00 65.56 111 ILE A CA 1
ATOM 860 C C . ILE A 1 111 ? -1.489 -7.645 12.866 1.00 65.56 111 ILE A C 1
ATOM 862 O O . ILE A 1 111 ? -2.542 -7.416 13.464 1.00 65.56 111 ILE A O 1
ATOM 866 N N . ARG A 1 112 ? -0.311 -7.163 13.267 1.00 69.25 112 ARG A N 1
ATOM 867 C CA . ARG A 1 112 ? -0.137 -6.218 14.370 1.00 69.25 112 ARG A CA 1
ATOM 868 C C . ARG A 1 112 ? 0.351 -4.894 13.808 1.00 69.25 112 ARG A C 1
ATOM 870 O O . ARG A 1 112 ? 1.472 -4.802 13.316 1.00 69.25 112 ARG A O 1
ATOM 877 N N . LEU A 1 113 ? -0.504 -3.882 13.867 1.00 74.75 113 LEU A N 1
ATOM 878 C CA . LEU A 1 113 ? -0.204 -2.521 13.446 1.00 74.75 113 LEU A CA 1
ATOM 879 C C . LEU A 1 113 ? -0.073 -1.651 14.689 1.00 74.75 113 LEU A C 1
ATOM 881 O O . LEU A 1 113 ? -1.036 -1.452 15.426 1.00 74.75 113 LEU A O 1
ATOM 885 N N . ASN A 1 114 ? 1.123 -1.119 14.913 1.00 73.62 114 ASN A N 1
ATOM 886 C CA . ASN A 1 114 ? 1.353 -0.128 15.953 1.00 73.62 114 ASN A CA 1
ATOM 887 C C . ASN A 1 114 ? 1.514 1.243 15.296 1.00 73.62 114 ASN A C 1
ATOM 889 O O . ASN A 1 114 ? 2.482 1.482 14.575 1.00 73.62 114 ASN A O 1
ATOM 893 N N . LEU A 1 115 ? 0.548 2.125 15.530 1.00 71.19 115 LEU A N 1
ATOM 894 C CA . LEU A 1 115 ? 0.569 3.506 15.062 1.00 71.19 115 LEU A CA 1
ATOM 895 C C . LEU A 1 115 ? 0.841 4.405 16.263 1.00 71.19 115 LEU A C 1
ATOM 89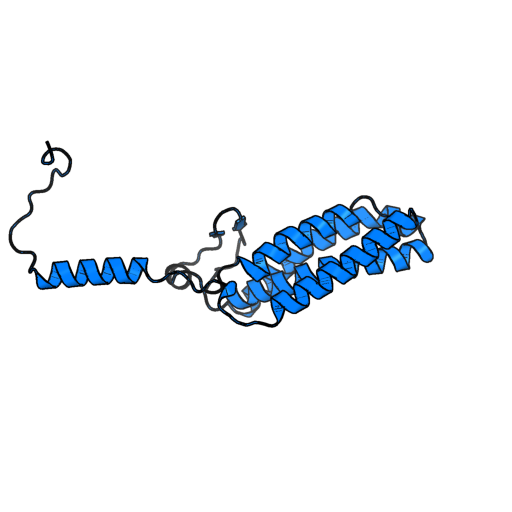7 O O . LEU A 1 115 ? -0.060 5.030 16.821 1.00 71.19 115 LEU A O 1
ATOM 901 N N . ALA A 1 116 ? 2.105 4.432 16.683 1.00 61.03 116 ALA A N 1
ATOM 902 C CA . ALA A 1 116 ? 2.544 5.241 17.811 1.00 61.03 116 ALA A CA 1
ATOM 903 C C . ALA A 1 116 ? 2.121 6.713 17.627 1.00 61.03 116 ALA A C 1
ATOM 905 O O . ALA A 1 116 ? 2.370 7.320 16.587 1.00 61.03 116 ALA A O 1
ATOM 906 N N . GLY A 1 117 ? 1.463 7.276 18.644 1.00 64.19 117 GLY A N 1
ATOM 907 C CA . GLY A 1 117 ? 0.994 8.666 18.642 1.00 64.19 117 GLY A CA 1
ATOM 908 C C . GLY A 1 117 ? -0.414 8.900 18.080 1.00 64.19 117 GLY A C 1
ATOM 909 O O . GLY A 1 117 ? -0.885 10.034 18.137 1.00 64.19 117 GLY A O 1
ATOM 910 N N . LEU A 1 118 ? -1.111 7.867 17.591 1.00 70.50 118 LEU A N 1
ATOM 911 C CA . LEU A 1 118 ? -2.507 7.962 17.155 1.00 70.50 118 LEU A CA 1
ATOM 912 C C . LEU A 1 118 ? -3.398 7.039 17.999 1.00 70.50 118 LEU A C 1
ATOM 914 O O . LEU A 1 118 ? -3.115 5.851 18.108 1.00 70.50 118 LEU A O 1
ATOM 918 N N . ALA A 1 119 ? -4.483 7.569 18.570 1.00 71.50 119 ALA A N 1
ATOM 919 C CA . ALA A 1 119 ? -5.525 6.743 19.178 1.00 71.50 119 ALA A CA 1
ATOM 920 C C . ALA A 1 119 ? -6.436 6.184 18.073 1.00 71.50 119 ALA A C 1
ATOM 922 O O . ALA A 1 119 ? -6.950 6.937 17.239 1.00 71.50 119 ALA A O 1
ATOM 923 N N . ILE A 1 120 ? -6.578 4.860 18.024 1.00 71.31 120 ILE A N 1
ATOM 924 C CA . ILE A 1 120 ? -7.419 4.190 17.035 1.00 71.31 120 ILE A CA 1
ATOM 925 C C . ILE A 1 120 ? -8.829 4.071 17.611 1.00 71.31 120 ILE A C 1
ATOM 927 O O . ILE A 1 120 ? -9.047 3.291 18.529 1.00 71.31 120 ILE A O 1
ATOM 931 N N . ASN A 1 121 ? -9.770 4.803 17.016 1.00 74.31 121 ASN A N 1
ATOM 932 C CA . ASN A 1 121 ? -11.182 4.804 17.400 1.00 74.31 121 ASN A CA 1
ATOM 933 C C . ASN A 1 121 ? -12.052 4.297 16.240 1.00 74.31 121 ASN A C 1
ATOM 935 O O . ASN A 1 121 ? -11.637 4.315 15.073 1.00 74.31 121 ASN A O 1
ATOM 939 N N . ASN A 1 122 ? -13.291 3.916 16.538 1.00 71.62 122 ASN A N 1
ATOM 940 C CA . ASN A 1 122 ? -14.266 3.433 15.564 1.00 71.62 122 ASN A CA 1
ATOM 941 C C . ASN A 1 122 ? -14.689 4.521 14.553 1.00 71.62 122 ASN A C 1
ATOM 943 O O . ASN A 1 122 ? -15.110 4.209 13.439 1.00 71.62 122 ASN A O 1
ATOM 947 N N . SER A 1 123 ? -14.500 5.804 14.890 1.00 71.44 123 SER A N 1
ATOM 948 C CA . SER A 1 123 ? -14.646 6.934 13.961 1.00 71.44 123 SER A CA 1
ATOM 949 C C . SER A 1 123 ? -13.565 6.962 12.874 1.00 71.44 123 SER A C 1
ATOM 951 O O . SER A 1 123 ? -13.867 7.248 11.718 1.00 71.44 123 SER A O 1
ATOM 953 N N . ASN A 1 124 ? -12.314 6.635 13.211 1.00 78.12 124 ASN A N 1
ATOM 954 C CA . ASN A 1 124 ? -11.141 6.847 12.342 1.00 78.12 124 ASN A CA 1
ATOM 955 C C . ASN A 1 124 ? -10.837 5.610 11.512 1.00 78.12 124 ASN A C 1
ATOM 957 O O . ASN A 1 124 ? -10.440 5.685 10.347 1.00 78.12 124 ASN A O 1
ATOM 961 N N . TRP A 1 125 ? -11.021 4.457 12.143 1.00 77.31 125 TRP A N 1
ATOM 962 C CA . TRP A 1 125 ? -10.711 3.148 11.609 1.00 77.31 125 TRP A CA 1
ATOM 963 C C . TRP A 1 125 ? -11.270 2.872 10.206 1.00 77.31 125 TRP A C 1
ATOM 965 O O . TRP A 1 125 ? -10.482 2.496 9.331 1.00 77.31 125 TRP A O 1
ATOM 975 N N . PRO A 1 126 ? -12.558 3.128 9.894 1.00 79.06 126 PRO A N 1
ATOM 976 C CA . PRO A 1 126 ? -13.066 2.894 8.546 1.00 79.06 126 PRO A CA 1
ATOM 977 C C . PRO A 1 126 ? -12.377 3.773 7.492 1.00 79.06 126 PRO A C 1
ATOM 979 O O . PRO A 1 126 ? -12.252 3.349 6.342 1.00 79.06 126 PRO A O 1
ATOM 982 N N . TYR A 1 127 ? -11.906 4.973 7.846 1.00 80.25 127 TYR A N 1
ATOM 983 C CA . TYR A 1 127 ? -11.146 5.832 6.931 1.00 80.25 127 TYR A CA 1
ATOM 984 C C . TYR A 1 127 ? -9.717 5.329 6.735 1.00 80.25 127 TYR A C 1
ATOM 986 O O . TYR A 1 127 ? -9.224 5.319 5.608 1.00 80.25 127 TYR A O 1
ATOM 994 N N . MET A 1 128 ? -9.076 4.839 7.796 1.00 81.81 128 MET A N 1
ATOM 995 C CA . MET A 1 128 ? -7.748 4.225 7.720 1.00 81.81 128 MET A CA 1
ATOM 996 C C . MET A 1 128 ? -7.759 2.961 6.854 1.00 81.81 128 MET A C 1
ATOM 998 O O . MET A 1 128 ? -6.903 2.805 5.985 1.00 81.81 128 MET A O 1
ATOM 1002 N N . VAL A 1 129 ? -8.769 2.099 7.017 1.00 82.50 129 VAL A N 1
ATOM 1003 C CA . VAL A 1 129 ? -8.952 0.904 6.179 1.00 82.50 129 VAL A CA 1
ATOM 1004 C C . VAL A 1 129 ? -9.219 1.293 4.722 1.00 82.50 129 VAL A C 1
ATOM 1006 O O . VAL A 1 129 ? -8.644 0.694 3.817 1.00 82.50 129 VAL A O 1
ATOM 1009 N N . ARG A 1 130 ? -10.039 2.322 4.456 1.00 83.38 130 ARG A N 1
ATOM 1010 C CA . ARG A 1 130 ? -10.242 2.833 3.085 1.00 83.38 130 ARG A CA 1
ATOM 1011 C C . ARG A 1 130 ? -8.946 3.350 2.462 1.00 83.38 130 ARG A C 1
ATOM 1013 O O . ARG A 1 130 ? -8.696 3.057 1.297 1.00 83.38 130 ARG A O 1
ATOM 1020 N N . ALA A 1 131 ? -8.128 4.077 3.219 1.00 86.06 131 ALA A N 1
ATOM 1021 C CA . ALA A 1 131 ? -6.833 4.554 2.749 1.00 86.06 131 ALA A CA 1
ATOM 1022 C C . ALA A 1 131 ? -5.889 3.387 2.426 1.00 86.06 131 ALA A C 1
ATOM 1024 O O . ALA A 1 131 ? -5.285 3.379 1.358 1.00 86.06 131 ALA A O 1
ATOM 1025 N N . ALA A 1 132 ? -5.838 2.361 3.281 1.00 85.88 132 ALA A N 1
ATOM 1026 C CA . ALA A 1 132 ? -5.064 1.147 3.026 1.00 85.88 132 ALA A CA 1
ATOM 1027 C C . ALA A 1 132 ? -5.562 0.379 1.784 1.00 85.88 132 ALA A C 1
ATOM 1029 O O . ALA A 1 132 ? -4.757 -0.082 0.976 1.00 85.88 132 ALA A O 1
ATOM 1030 N N . ARG A 1 133 ? -6.883 0.289 1.566 1.00 87.75 133 ARG A N 1
ATOM 1031 C CA . ARG A 1 133 ? -7.469 -0.301 0.344 1.00 87.75 133 ARG A CA 1
ATOM 1032 C C . ARG A 1 133 ? -7.095 0.479 -0.912 1.00 87.75 133 ARG A C 1
ATOM 1034 O O . ARG A 1 133 ? -6.670 -0.117 -1.895 1.00 87.75 133 ARG A O 1
ATOM 1041 N N . ALA A 1 134 ? -7.245 1.802 -0.881 1.00 87.31 134 ALA A N 1
ATOM 1042 C CA . ALA A 1 134 ? -6.878 2.661 -2.002 1.00 87.31 134 ALA A CA 1
ATOM 1043 C C . ALA A 1 134 ? -5.383 2.540 -2.314 1.00 87.31 134 ALA A C 1
ATOM 1045 O O . ALA A 1 134 ? -5.009 2.374 -3.473 1.00 87.31 134 ALA A O 1
ATOM 1046 N N . TRP A 1 135 ? -4.546 2.551 -1.274 1.00 91.06 135 TRP A N 1
ATOM 1047 C CA . TRP A 1 135 ? -3.104 2.412 -1.403 1.00 91.06 135 TRP A CA 1
ATOM 1048 C C . TRP A 1 135 ? -2.711 1.058 -1.995 1.00 91.06 135 TRP A C 1
ATOM 1050 O O . TRP A 1 135 ? -1.972 1.025 -2.967 1.00 91.06 135 TRP A O 1
ATOM 1060 N N . THR A 1 136 ? -3.244 -0.053 -1.478 1.00 88.62 136 THR A N 1
ATOM 1061 C CA . THR A 1 136 ? -2.927 -1.400 -1.993 1.00 88.62 136 THR A CA 1
ATOM 1062 C C . THR A 1 136 ? -3.388 -1.589 -3.438 1.00 88.62 136 THR A C 1
ATOM 1064 O O . THR A 1 136 ? -2.650 -2.158 -4.234 1.00 88.62 136 THR A O 1
ATOM 1067 N N . CYS A 1 137 ? -4.550 -1.049 -3.823 1.00 87.81 137 CYS A N 1
ATOM 1068 C CA . CYS A 1 137 ? -4.993 -1.062 -5.222 1.00 87.81 137 CYS A CA 1
ATOM 1069 C C . CYS A 1 137 ? -4.070 -0.223 -6.122 1.00 87.81 137 CYS A C 1
ATOM 1071 O O . CYS A 1 137 ? -3.698 -0.660 -7.211 1.00 87.81 137 CYS A O 1
ATOM 1073 N N . ALA A 1 138 ? -3.667 0.964 -5.659 1.00 88.75 138 ALA A N 1
ATOM 1074 C CA . ALA A 1 138 ? -2.759 1.844 -6.387 1.00 88.75 138 ALA A CA 1
ATOM 1075 C C . ALA A 1 138 ? -1.354 1.234 -6.524 1.00 88.75 138 ALA A C 1
ATOM 1077 O O . ALA A 1 138 ? -0.806 1.218 -7.621 1.00 88.75 138 ALA A O 1
ATOM 1078 N N . ALA A 1 139 ? -0.800 0.674 -5.449 1.00 87.75 139 ALA A N 1
ATOM 1079 C CA . ALA A 1 139 ? 0.505 0.013 -5.420 1.00 87.75 139 ALA A CA 1
ATOM 1080 C C . ALA A 1 139 ? 0.538 -1.288 -6.238 1.00 87.75 139 ALA A C 1
ATOM 1082 O O . ALA A 1 139 ? 1.601 -1.718 -6.672 1.00 87.75 139 ALA A O 1
ATOM 1083 N N . MET A 1 140 ? -0.618 -1.900 -6.498 1.00 86.94 140 MET A N 1
ATOM 1084 C CA . MET A 1 140 ? -0.712 -3.082 -7.350 1.00 86.94 140 MET A CA 1
ATOM 1085 C C . MET A 1 140 ? -0.670 -2.737 -8.846 1.00 86.94 140 MET A C 1
ATOM 1087 O O . MET A 1 140 ? -0.145 -3.519 -9.629 1.00 86.94 140 MET A O 1
ATOM 1091 N N . ALA A 1 141 ? -1.193 -1.574 -9.253 1.00 87.94 141 ALA A N 1
ATOM 1092 C CA . ALA A 1 141 ? -1.296 -1.192 -10.665 1.00 87.94 141 ALA A CA 1
ATOM 1093 C C . ALA A 1 141 ? -0.268 -0.136 -11.107 1.00 87.94 141 ALA A C 1
ATOM 1095 O O . ALA A 1 141 ? 0.292 -0.249 -12.193 1.00 87.94 141 ALA A O 1
ATOM 1096 N N . LEU A 1 142 ? -0.001 0.891 -10.293 1.00 87.50 142 LEU A N 1
ATOM 1097 C CA . LEU A 1 142 ? 0.846 2.024 -10.687 1.00 87.50 142 LEU A CA 1
ATOM 1098 C C . LEU A 1 142 ? 2.332 1.662 -10.822 1.00 87.50 142 LEU A C 1
ATOM 1100 O O . LEU A 1 142 ? 2.904 2.024 -11.845 1.00 87.50 142 LEU A O 1
ATOM 1104 N N . PRO A 1 143 ? 2.977 0.958 -9.872 1.00 86.06 143 PRO A N 1
ATOM 1105 C CA . PRO A 1 143 ? 4.385 0.586 -9.999 1.00 86.06 143 PRO A CA 1
ATOM 1106 C C . PRO A 1 143 ? 4.724 -0.200 -11.270 1.00 86.06 143 PRO A C 1
ATOM 1108 O O . PRO A 1 143 ? 5.623 0.249 -11.979 1.00 86.06 143 PRO A O 1
ATOM 1111 N N . PRO A 1 144 ? 4.007 -1.286 -11.636 1.00 85.19 144 PRO A N 1
ATOM 1112 C CA . PRO A 1 144 ? 4.345 -2.017 -12.853 1.00 85.19 144 PRO A CA 1
ATOM 1113 C C . PRO A 1 144 ? 4.049 -1.198 -14.119 1.00 85.19 144 PRO A C 1
ATOM 1115 O O . PRO A 1 144 ? 4.748 -1.340 -15.116 1.00 85.19 144 PRO A O 1
ATOM 1118 N N . LEU A 1 145 ? 3.066 -0.288 -14.099 1.00 85.94 145 LEU A N 1
ATOM 1119 C CA . LEU A 1 145 ? 2.831 0.642 -15.212 1.00 85.94 145 LEU A CA 1
ATOM 1120 C C . LEU A 1 145 ? 3.961 1.674 -15.361 1.00 85.94 145 LEU A C 1
ATOM 1122 O O . LEU A 1 145 ? 4.416 1.941 -16.473 1.00 85.94 145 LEU A O 1
ATOM 1126 N N . LEU A 1 146 ? 4.409 2.261 -14.249 1.00 86.25 146 LEU A N 1
ATOM 1127 C CA . LEU A 1 146 ? 5.489 3.249 -14.233 1.00 86.25 146 LEU A CA 1
ATOM 1128 C C . LEU A 1 146 ? 6.817 2.628 -14.655 1.00 86.25 146 LEU A C 1
ATOM 1130 O O . LEU A 1 146 ? 7.547 3.230 -15.435 1.00 86.25 146 LEU A O 1
ATOM 1134 N N . GLU A 1 147 ? 7.094 1.414 -14.195 1.00 85.06 147 GLU A N 1
ATOM 1135 C CA . GLU A 1 147 ? 8.249 0.632 -14.615 1.00 85.06 147 GLU A CA 1
ATOM 1136 C C . GLU A 1 147 ? 8.275 0.419 -16.129 1.00 85.06 147 GLU A C 1
ATOM 1138 O O . GLU A 1 147 ? 9.284 0.690 -16.774 1.00 85.06 147 GLU A O 1
ATOM 1143 N N . GLN A 1 148 ? 7.159 -0.010 -16.721 1.00 83.88 148 GLN A N 1
ATOM 1144 C CA . GLN A 1 148 ? 7.054 -0.220 -18.168 1.00 83.88 148 GLN A CA 1
ATOM 1145 C C . GLN A 1 148 ? 7.297 1.069 -18.961 1.00 83.88 148 GLN A C 1
ATOM 1147 O O . GLN A 1 148 ? 7.874 1.038 -20.047 1.00 83.88 148 GLN A O 1
ATOM 1152 N N . LEU A 1 149 ? 6.865 2.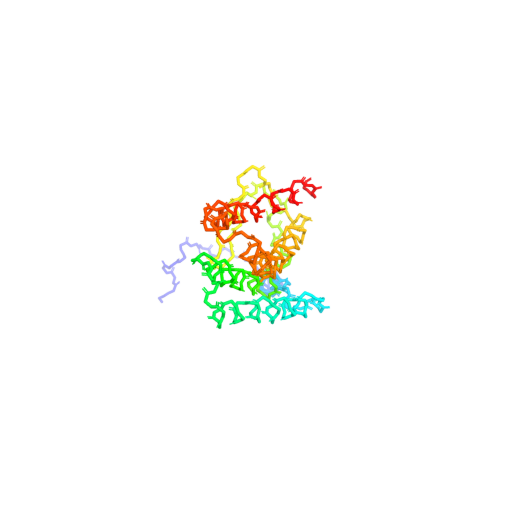215 -18.433 1.00 85.25 149 LEU A N 1
ATOM 1153 C CA . LEU A 1 149 ? 7.074 3.507 -19.081 1.00 85.25 149 LEU A CA 1
ATOM 1154 C C . LEU A 1 149 ? 8.526 3.990 -18.938 1.00 85.25 149 LEU A C 1
ATOM 1156 O O . LEU A 1 149 ? 9.133 4.430 -19.913 1.00 85.25 149 LEU A O 1
ATOM 1160 N N . LEU A 1 150 ? 9.090 3.897 -17.733 1.00 84.12 150 LEU A N 1
ATOM 1161 C CA . LEU A 1 150 ? 10.425 4.404 -17.412 1.00 84.12 150 LEU A CA 1
ATOM 1162 C C . LEU A 1 150 ? 11.541 3.512 -17.954 1.00 84.12 150 LEU A C 1
ATOM 1164 O O . LEU A 1 150 ? 12.562 4.035 -18.395 1.00 84.12 150 LEU A O 1
ATOM 1168 N N . SER A 1 151 ? 11.339 2.195 -17.992 1.00 79.69 151 SER A N 1
ATOM 1169 C CA . SER A 1 151 ? 12.272 1.260 -18.631 1.00 79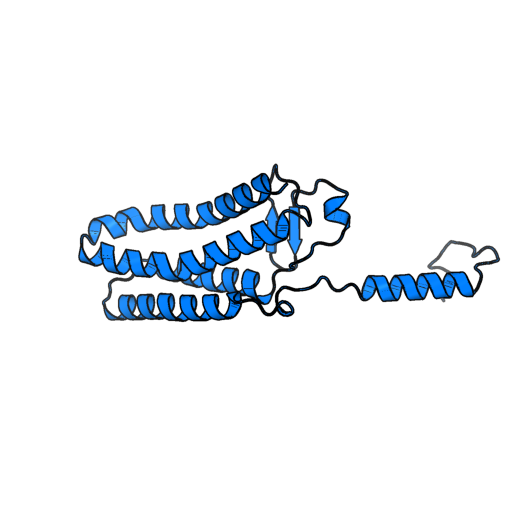.69 151 SER A CA 1
ATOM 1170 C C . SER A 1 151 ? 12.422 1.536 -20.129 1.00 79.69 151 SER A C 1
ATOM 1172 O O . SER A 1 151 ? 13.527 1.432 -20.650 1.00 79.69 151 SER A O 1
ATOM 1174 N N . ARG A 1 152 ? 11.359 1.978 -20.816 1.00 80.81 152 ARG A N 1
ATOM 1175 C CA . ARG A 1 152 ? 11.422 2.372 -22.237 1.00 80.81 152 ARG A CA 1
ATOM 1176 C C . ARG A 1 152 ? 12.145 3.695 -22.473 1.00 80.81 152 ARG A C 1
ATOM 1178 O O . ARG A 1 152 ? 12.762 3.864 -23.519 1.00 80.81 152 ARG A O 1
ATOM 1185 N N . LEU A 1 153 ? 12.036 4.639 -21.540 1.00 84.50 153 LEU A N 1
ATOM 1186 C CA . LEU A 1 153 ? 12.671 5.954 -21.660 1.00 84.50 153 LEU A CA 1
ATOM 1187 C C . LEU A 1 153 ? 14.146 5.910 -21.246 1.00 84.50 153 LEU A C 1
ATOM 1189 O O . LEU A 1 153 ? 15.002 6.472 -21.925 1.00 84.50 153 LEU A O 1
ATOM 1193 N N . SER A 1 154 ? 14.445 5.260 -20.121 1.00 85.19 154 SER A N 1
ATOM 1194 C CA . SER A 1 154 ? 15.770 5.267 -19.499 1.00 85.19 154 SER A CA 1
ATOM 1195 C C . SER A 1 154 ? 15.953 4.076 -18.539 1.00 85.19 154 SER A C 1
ATOM 1197 O O . SER A 1 154 ? 15.733 4.218 -17.329 1.00 85.19 154 SER A O 1
ATOM 1199 N N . PRO A 1 155 ? 16.409 2.911 -19.038 1.00 81.88 155 PRO A N 1
ATOM 1200 C CA . PRO A 1 155 ? 16.592 1.707 -18.223 1.00 81.88 155 PRO A CA 1
ATOM 1201 C C . PRO A 1 155 ? 17.538 1.903 -17.027 1.00 81.88 155 PRO A C 1
ATOM 1203 O O . PRO A 1 155 ? 17.267 1.435 -15.923 1.00 81.88 155 PRO A O 1
ATOM 1206 N N . SER A 1 156 ? 18.636 2.638 -17.227 1.00 83.56 156 SER A N 1
ATOM 1207 C CA . SER A 1 156 ? 19.675 2.861 -16.210 1.00 83.56 156 SER A CA 1
ATOM 1208 C C . SER A 1 156 ? 19.201 3.713 -15.029 1.00 83.56 156 SER A C 1
ATOM 1210 O O . SER A 1 156 ? 19.603 3.475 -13.886 1.00 83.56 156 SER A O 1
ATOM 1212 N N . LEU A 1 157 ? 18.314 4.682 -15.287 1.00 84.06 157 LEU A N 1
ATOM 1213 C CA . LEU A 1 157 ? 17.703 5.500 -14.239 1.00 84.06 157 LEU A CA 1
ATOM 1214 C C . LEU A 1 157 ? 16.725 4.669 -13.408 1.00 84.06 157 LEU A C 1
ATOM 1216 O O . LEU A 1 157 ? 16.743 4.773 -12.183 1.00 84.06 157 LEU A O 1
ATOM 1220 N N . TRP A 1 158 ? 15.917 3.818 -14.053 1.00 84.81 158 TRP A N 1
ATOM 1221 C CA . TRP A 1 158 ? 14.972 2.955 -13.344 1.00 84.81 158 TRP A CA 1
ATOM 1222 C C . TRP A 1 158 ? 15.688 1.975 -12.413 1.00 84.81 158 TRP A C 1
ATOM 1224 O O . TRP A 1 158 ? 15.359 1.927 -11.234 1.00 84.81 158 TRP A O 1
ATOM 1234 N N . GLN A 1 159 ? 16.723 1.280 -12.894 1.00 83.19 159 GLN A N 1
ATOM 1235 C CA . GLN A 1 159 ? 17.484 0.327 -12.073 1.00 83.19 159 GLN A CA 1
ATOM 1236 C C . GLN A 1 159 ? 18.087 0.973 -10.817 1.00 83.19 159 GLN A C 1
ATOM 1238 O O . GLN A 1 159 ? 18.067 0.384 -9.740 1.00 83.19 159 GLN A O 1
ATOM 1243 N N . SER A 1 160 ? 18.584 2.206 -10.937 1.00 86.75 160 SER A N 1
ATOM 1244 C CA . SER A 1 160 ? 19.133 2.948 -9.794 1.00 86.75 160 SER A CA 1
ATOM 1245 C C . SER A 1 160 ? 18.046 3.444 -8.831 1.00 86.75 160 SER A C 1
ATOM 1247 O O . SER A 1 160 ? 18.263 3.504 -7.621 1.00 86.75 160 SER A O 1
ATOM 1249 N N . ALA A 1 161 ? 16.881 3.826 -9.358 1.00 87.88 161 ALA A N 1
ATOM 1250 C CA . ALA A 1 161 ? 15.786 4.399 -8.580 1.00 87.88 161 ALA A CA 1
ATOM 1251 C C . ALA A 1 161 ? 14.864 3.345 -7.949 1.00 87.88 161 ALA A C 1
ATOM 1253 O O . ALA A 1 161 ? 14.197 3.647 -6.958 1.00 87.88 161 ALA A O 1
ATOM 1254 N N . GLU A 1 162 ? 14.827 2.124 -8.487 1.00 86.50 162 GLU A N 1
ATOM 1255 C CA . GLU A 1 162 ? 13.908 1.059 -8.080 1.00 86.50 162 GLU A CA 1
ATOM 1256 C C . GLU A 1 162 ? 13.921 0.791 -6.561 1.00 86.50 162 GLU A C 1
ATOM 1258 O O . GLU A 1 162 ? 12.843 0.801 -5.958 1.00 86.50 162 GLU A O 1
ATOM 1263 N N . PRO A 1 163 ? 15.078 0.626 -5.884 1.00 88.94 163 PRO A N 1
ATOM 1264 C CA . PRO A 1 163 ? 15.091 0.328 -4.451 1.00 88.94 163 PRO A CA 1
ATOM 1265 C C . PRO A 1 163 ? 14.550 1.491 -3.610 1.00 88.94 163 PRO A C 1
ATOM 1267 O O . PRO A 1 163 ? 13.838 1.287 -2.625 1.00 88.94 163 PRO A O 1
ATOM 1270 N N . VAL A 1 164 ? 14.864 2.727 -4.016 1.00 90.69 164 VAL A N 1
ATOM 1271 C CA . VAL A 1 164 ? 14.394 3.948 -3.346 1.00 90.69 164 VAL A CA 1
ATOM 1272 C C . VAL A 1 164 ? 12.889 4.098 -3.533 1.00 90.69 164 VAL A C 1
ATOM 1274 O O . VAL A 1 164 ? 12.173 4.385 -2.574 1.00 90.69 164 VAL A O 1
ATOM 1277 N N . PHE A 1 165 ? 12.397 3.849 -4.747 1.00 90.38 165 PHE A N 1
ATOM 1278 C CA . PHE A 1 165 ? 10.975 3.858 -5.056 1.00 90.38 165 PHE A CA 1
ATOM 1279 C C . PHE A 1 165 ? 10.222 2.796 -4.251 1.00 90.38 165 PHE A C 1
ATOM 1281 O O . PHE A 1 165 ? 9.194 3.102 -3.650 1.00 90.38 165 PHE A O 1
ATOM 1288 N N . PHE A 1 166 ? 10.753 1.573 -4.172 1.00 89.69 166 PHE A N 1
ATOM 1289 C CA . PHE A 1 166 ? 10.178 0.495 -3.372 1.00 89.69 166 PHE A CA 1
ATOM 1290 C C . PHE A 1 166 ? 10.074 0.875 -1.890 1.00 89.69 166 PHE A C 1
ATOM 1292 O O . PHE A 1 166 ? 8.997 0.778 -1.297 1.00 89.69 166 PHE A O 1
ATOM 1299 N N . ALA A 1 167 ? 11.167 1.359 -1.293 1.00 90.44 167 ALA A N 1
ATOM 1300 C CA . ALA A 1 167 ? 11.174 1.782 0.104 1.00 90.44 167 ALA A CA 1
ATOM 1301 C C . ALA A 1 167 ? 10.178 2.927 0.351 1.00 90.44 167 ALA A C 1
ATOM 1303 O O . ALA A 1 167 ? 9.393 2.877 1.301 1.00 90.44 167 ALA A O 1
ATOM 1304 N N . ALA A 1 168 ? 10.155 3.929 -0.534 1.00 91.56 168 ALA A N 1
ATOM 1305 C CA . ALA A 1 168 ? 9.209 5.036 -0.464 1.00 91.56 168 ALA A CA 1
ATOM 1306 C C . ALA A 1 168 ? 7.755 4.556 -0.586 1.00 91.56 168 ALA A C 1
ATOM 1308 O O . ALA A 1 168 ? 6.897 5.015 0.170 1.00 91.56 168 ALA A O 1
ATOM 1309 N N . ALA A 1 169 ? 7.477 3.600 -1.478 1.00 89.00 169 ALA A N 1
ATOM 1310 C CA . ALA A 1 169 ? 6.161 2.997 -1.621 1.00 89.00 169 ALA A CA 1
ATOM 1311 C C . ALA A 1 169 ? 5.739 2.336 -0.303 1.00 89.00 169 ALA A C 1
ATOM 1313 O O . ALA A 1 169 ? 4.729 2.736 0.274 1.00 89.00 169 ALA A O 1
ATOM 1314 N N . VAL A 1 170 ? 6.534 1.416 0.244 1.00 88.75 170 VAL A N 1
ATOM 1315 C CA . VAL A 1 170 ? 6.191 0.724 1.499 1.00 88.75 170 VAL A CA 1
ATOM 1316 C C . VAL A 1 170 ? 5.957 1.711 2.648 1.00 88.75 170 VAL A C 1
ATOM 1318 O O . VAL A 1 170 ? 4.965 1.596 3.367 1.00 88.75 170 VAL A O 1
ATOM 1321 N N . LEU A 1 171 ? 6.811 2.727 2.798 1.00 89.69 171 LEU A N 1
ATOM 1322 C CA . LEU A 1 171 ? 6.643 3.751 3.834 1.00 89.69 171 LEU A CA 1
ATOM 1323 C C . LEU A 1 171 ? 5.384 4.604 3.619 1.00 89.69 171 LEU A C 1
ATOM 1325 O O . LEU A 1 171 ? 4.710 4.971 4.584 1.00 89.69 171 LEU A O 1
ATOM 1329 N N . SER A 1 172 ? 5.027 4.888 2.364 1.00 88.50 172 SER A N 1
ATOM 1330 C CA . SER A 1 172 ? 3.850 5.696 2.035 1.00 88.50 172 SER A CA 1
ATOM 1331 C C . SER A 1 172 ? 2.530 5.059 2.480 1.00 88.50 172 SER A C 1
ATOM 1333 O O . SER A 1 172 ? 1.596 5.798 2.790 1.00 88.50 172 SER A O 1
ATOM 1335 N N . LEU A 1 173 ? 2.454 3.725 2.611 1.00 86.88 173 LEU A N 1
ATOM 1336 C CA . LEU A 1 173 ? 1.295 3.043 3.200 1.00 86.88 173 LEU A CA 1
ATOM 1337 C C . LEU A 1 173 ? 1.057 3.515 4.640 1.00 86.88 173 LEU A C 1
ATOM 1339 O O . LEU A 1 173 ? -0.048 3.934 4.991 1.00 86.88 173 LEU A O 1
ATOM 1343 N N . PHE A 1 174 ? 2.105 3.485 5.466 1.00 84.75 174 PHE A N 1
ATOM 1344 C CA . PHE A 1 174 ? 2.020 3.891 6.869 1.00 84.75 174 PHE A CA 1
ATOM 1345 C C . PHE A 1 174 ? 1.683 5.375 6.997 1.00 84.75 174 PHE A C 1
ATOM 1347 O O . PHE A 1 174 ? 0.841 5.746 7.814 1.00 84.75 174 PHE A O 1
ATOM 1354 N N . VAL A 1 175 ? 2.272 6.217 6.143 1.00 86.56 175 VAL A N 1
ATOM 1355 C CA . VAL A 1 175 ? 1.954 7.650 6.091 1.00 86.56 175 VAL A CA 1
ATOM 1356 C C . VAL A 1 175 ? 0.489 7.873 5.708 1.00 86.56 175 VAL A C 1
ATOM 1358 O O . VAL A 1 175 ? -0.202 8.638 6.380 1.00 86.56 175 VAL A O 1
ATOM 1361 N N . ALA A 1 176 ? -0.022 7.189 4.680 1.00 86.25 176 ALA A N 1
ATOM 1362 C CA . ALA A 1 176 ? -1.413 7.314 4.246 1.00 86.25 176 ALA A CA 1
ATOM 1363 C C . ALA A 1 176 ? -2.397 6.897 5.350 1.00 86.25 176 ALA A C 1
ATOM 1365 O O . ALA A 1 176 ? -3.398 7.585 5.586 1.00 86.25 176 ALA A O 1
ATOM 1366 N N . MET A 1 177 ? -2.094 5.813 6.069 1.00 82.94 177 MET A N 1
ATOM 1367 C CA . MET A 1 177 ? -2.882 5.372 7.221 1.00 82.94 177 MET A CA 1
ATOM 1368 C C . MET A 1 177 ? -2.821 6.378 8.376 1.00 82.94 177 MET A C 1
ATOM 1370 O O . MET A 1 177 ? -3.864 6.738 8.922 1.00 82.94 177 MET A O 1
ATOM 1374 N N . TYR A 1 178 ? -1.630 6.879 8.712 1.00 83.19 178 TYR A N 1
ATOM 1375 C CA . TYR A 1 178 ? -1.428 7.843 9.793 1.00 83.19 178 TYR A CA 1
ATOM 1376 C C . TYR A 1 178 ? -2.145 9.173 9.528 1.00 83.19 178 TYR A C 1
ATOM 1378 O O . TYR A 1 178 ? -2.869 9.675 10.387 1.00 83.19 178 TYR A O 1
ATOM 1386 N N . VAL A 1 179 ? -2.005 9.728 8.318 1.00 85.31 179 VAL A N 1
ATOM 1387 C CA . VAL A 1 179 ? -2.673 10.976 7.915 1.00 85.31 179 VAL A CA 1
ATOM 1388 C C . VAL A 1 179 ? -4.190 10.812 7.942 1.00 85.31 179 VAL A C 1
ATOM 1390 O O . VAL A 1 179 ? -4.892 11.694 8.436 1.00 85.31 179 VAL A O 1
ATOM 1393 N N . SER A 1 180 ? -4.704 9.684 7.446 1.00 82.56 180 SER A N 1
ATOM 1394 C CA . SER A 1 180 ? -6.146 9.411 7.447 1.00 82.56 180 SER A CA 1
ATOM 1395 C C . SER A 1 180 ? -6.694 9.281 8.863 1.00 82.56 180 SER A C 1
ATOM 1397 O O . SER A 1 180 ? -7.759 9.824 9.150 1.00 82.56 180 SER A O 1
ATOM 1399 N N . GLY A 1 181 ? -5.942 8.624 9.747 1.00 77.69 181 GLY A N 1
ATOM 1400 C CA . GLY A 1 181 ? -6.289 8.479 11.153 1.00 77.69 181 GLY A CA 1
ATOM 1401 C C . GLY A 1 181 ? -6.287 9.806 11.908 1.00 77.69 181 GLY A C 1
ATOM 1402 O O . GLY A 1 181 ? -7.256 10.113 12.591 1.00 77.69 181 GLY A O 1
ATOM 1403 N N . LYS A 1 182 ? -5.258 10.644 11.723 1.00 80.12 182 LYS A N 1
ATOM 1404 C CA . LYS A 1 182 ? -5.167 11.959 12.382 1.00 80.12 182 LYS A CA 1
ATOM 1405 C C . LYS A 1 182 ? -6.250 12.936 11.919 1.00 80.12 182 LYS A C 1
ATOM 1407 O O . LYS A 1 182 ? -6.670 13.787 12.689 1.00 80.12 182 LYS A O 1
ATOM 1412 N N . ARG A 1 183 ? -6.685 12.849 10.657 1.00 78.31 183 ARG A N 1
ATOM 1413 C CA . ARG A 1 183 ? -7.721 13.741 10.107 1.00 78.31 183 ARG A CA 1
ATOM 1414 C C . ARG A 1 183 ? -9.122 13.476 10.653 1.00 78.31 183 ARG A C 1
ATOM 1416 O O . ARG A 1 183 ? -9.946 14.377 10.576 1.00 78.31 183 ARG A O 1
ATOM 1423 N N . HIS A 1 184 ? -9.395 12.261 11.122 1.00 70.25 184 HIS A N 1
ATOM 1424 C CA . HIS A 1 184 ? -10.743 11.849 11.521 1.00 70.25 184 HIS A CA 1
ATOM 1425 C C . HIS A 1 184 ? -10.876 11.572 13.025 1.00 70.25 184 HIS A C 1
ATOM 1427 O O . HIS A 1 184 ? -11.981 11.233 13.445 1.00 70.25 184 HIS A O 1
ATOM 1433 N N . GLY A 1 185 ? -9.778 11.714 13.785 1.00 59.50 185 GLY A N 1
ATOM 1434 C CA . GLY A 1 185 ? -9.659 11.414 15.217 1.00 59.50 185 GLY A CA 1
ATOM 1435 C C . GLY A 1 185 ? -9.680 12.577 16.172 1.00 59.50 185 GLY A C 1
ATOM 1436 O O . GLY A 1 185 ? -9.845 13.727 15.717 1.00 59.50 185 GLY A O 1
#

Radius of gyration: 23.7 Å; chains: 1; bounding box: 54×47×72 Å

Foldseek 3Di:
DPVVPDPDDPPDDDDPVNVVVVVVVVVVVVVPPQAFLQPPPDCLVVLQVVLLVQLVVLQVVCVVVVLDAPCSVVLLVVLNVQLCCLNGPDGLADPQVLVVDQAQWDDDPPDIDRRPPFRDHSQQRNQLSVLLNVLSSCSNNVVSVVSVVCCVVPVPVCNVCVVVVSVCSVVVNSVSSNVSRVVRD

pLDDT: mean 74.24, std 14.95, range [39.28, 92.5]